Protein AF-A0A8S3XHW2-F1 (afdb_monomer)

Structure (mmCIF, N/CA/C/O backbone):
data_AF-A0A8S3XHW2-F1
#
_entry.id   AF-A0A8S3XHW2-F1
#
loop_
_atom_site.group_PDB
_atom_site.id
_atom_site.type_symbol
_atom_site.label_atom_id
_atom_site.label_alt_id
_atom_site.label_comp_id
_atom_site.label_asym_id
_atom_site.label_entity_id
_atom_site.label_seq_id
_atom_site.pdbx_PDB_ins_code
_atom_site.Cartn_x
_atom_site.Cartn_y
_atom_site.Cartn_z
_atom_site.occupancy
_atom_site.B_iso_or_equiv
_atom_site.auth_seq_id
_atom_site.auth_comp_id
_atom_site.auth_asym_id
_atom_site.auth_atom_id
_atom_site.pdbx_PDB_model_num
ATOM 1 N N . MET A 1 1 ? -16.461 15.993 -61.365 1.00 61.84 1 MET A N 1
ATOM 2 C CA . MET A 1 1 ? -16.588 16.911 -60.213 1.00 61.84 1 MET A CA 1
ATOM 3 C C . MET A 1 1 ? -15.233 17.225 -59.594 1.00 61.84 1 MET A C 1
ATOM 5 O O . MET A 1 1 ? -14.881 18.383 -59.602 1.00 61.84 1 MET A O 1
ATOM 9 N N . LEU A 1 2 ? -14.421 16.268 -59.124 1.00 71.69 2 LEU A N 1
ATOM 10 C CA . LEU A 1 2 ? -13.113 16.614 -58.525 1.00 71.69 2 LEU A CA 1
ATOM 11 C C . LEU A 1 2 ? -12.144 17.315 -59.503 1.00 71.69 2 LEU A C 1
ATOM 13 O O . LEU A 1 2 ? -11.525 18.310 -59.152 1.00 71.69 2 LEU A O 1
ATOM 17 N N . VAL A 1 3 ? -12.059 16.814 -60.738 1.00 78.12 3 VAL A N 1
ATOM 18 C CA . VAL A 1 3 ? -11.146 17.329 -61.776 1.00 78.12 3 VAL A CA 1
ATOM 19 C C . VAL A 1 3 ? -11.424 18.803 -62.098 1.00 78.12 3 VAL A C 1
ATOM 21 O O . VAL A 1 3 ? -10.496 19.595 -62.167 1.00 78.12 3 VAL A O 1
ATOM 24 N N . THR A 1 4 ? -12.699 19.202 -62.151 1.00 82.00 4 THR A N 1
ATOM 25 C CA . THR A 1 4 ? -13.098 20.596 -62.409 1.00 82.00 4 THR A CA 1
ATOM 26 C C . THR A 1 4 ? -12.744 21.545 -61.260 1.00 82.00 4 THR A C 1
ATOM 28 O O . THR A 1 4 ? -12.544 22.729 -61.496 1.00 82.00 4 THR A O 1
ATOM 31 N N . TYR A 1 5 ? -12.657 21.050 -60.018 1.00 79.31 5 TYR A N 1
ATOM 32 C CA . TYR A 1 5 ? -12.210 21.854 -58.872 1.00 79.31 5 TYR A CA 1
ATOM 33 C C . TYR A 1 5 ? -10.681 21.964 -58.792 1.00 79.31 5 TYR A C 1
ATOM 35 O O . TYR A 1 5 ? -10.179 22.973 -58.313 1.00 79.31 5 TYR A O 1
ATOM 43 N N . LEU A 1 6 ? -9.943 20.961 -59.279 1.00 81.12 6 LEU A N 1
ATOM 44 C CA . LEU A 1 6 ? -8.478 21.005 -59.357 1.00 81.12 6 LEU A CA 1
ATOM 45 C C . LEU A 1 6 ? -7.990 21.966 -60.446 1.00 81.12 6 LEU A C 1
ATOM 47 O O . LEU A 1 6 ? -7.043 22.706 -60.216 1.00 81.12 6 LEU A O 1
ATOM 51 N N . GLU A 1 7 ? -8.662 21.997 -61.599 1.00 82.31 7 GLU A N 1
ATOM 52 C CA . GLU A 1 7 ? -8.342 22.915 -62.705 1.00 82.31 7 GLU A CA 1
ATOM 53 C C . GLU A 1 7 ? -8.626 24.389 -62.369 1.00 82.31 7 GLU A C 1
ATOM 55 O O . GLU A 1 7 ? -8.015 25.282 -62.949 1.00 82.31 7 GLU A O 1
ATOM 60 N N . ALA A 1 8 ? -9.531 24.648 -61.420 1.00 83.62 8 ALA A N 1
ATOM 61 C CA . ALA A 1 8 ? -9.875 25.991 -60.953 1.00 83.62 8 ALA A CA 1
ATOM 62 C C . ALA A 1 8 ? -9.008 26.484 -59.775 1.00 83.62 8 ALA A C 1
ATOM 64 O O . ALA A 1 8 ? -9.151 27.636 -59.364 1.00 83.62 8 ALA A O 1
ATOM 65 N N . SER A 1 9 ? -8.144 25.629 -59.218 1.00 83.62 9 SER A N 1
ATOM 66 C CA . SER A 1 9 ? -7.308 25.954 -58.057 1.00 83.62 9 SER A CA 1
ATOM 67 C C . SER A 1 9 ? -6.170 26.893 -58.448 1.00 83.62 9 SER A C 1
ATOM 69 O O . SER A 1 9 ? -5.457 26.626 -59.414 1.00 83.62 9 SER A O 1
ATOM 71 N N . GLN A 1 10 ? -5.965 27.969 -57.684 1.00 83.62 10 GLN A N 1
ATOM 72 C CA . GLN A 1 10 ? -4.944 28.980 -58.003 1.00 83.62 10 GLN A CA 1
ATOM 73 C C . GLN A 1 10 ? -3.692 28.871 -57.126 1.00 83.62 10 GLN A C 1
ATOM 75 O O . GLN A 1 10 ? -2.614 29.271 -57.562 1.00 83.62 10 GLN A O 1
ATOM 80 N N . ASP A 1 11 ? -3.817 28.304 -55.921 1.00 87.00 11 ASP A N 1
ATOM 81 C CA . ASP A 1 11 ? -2.713 28.164 -54.966 1.00 87.00 11 ASP A CA 1
ATOM 82 C C . ASP A 1 11 ? -2.478 26.708 -54.528 1.00 87.00 11 ASP A C 1
ATOM 84 O O . ASP A 1 11 ? -3.382 25.866 -54.521 1.00 87.00 11 ASP A O 1
ATOM 88 N N . LEU A 1 12 ? -1.242 26.407 -54.129 1.00 86.75 12 LEU A N 1
ATOM 89 C CA . LEU A 1 12 ? -0.820 25.080 -53.688 1.00 86.75 12 LEU A CA 1
ATOM 90 C C . LEU A 1 12 ? -1.584 24.638 -52.430 1.00 86.75 12 LEU A C 1
ATOM 92 O O . LEU A 1 12 ? -1.996 23.483 -52.333 1.00 86.75 12 LEU A O 1
ATOM 96 N N . CYS A 1 13 ? -1.842 25.556 -51.498 1.00 83.12 13 CYS A N 1
ATOM 97 C CA . CYS A 1 13 ? -2.617 25.268 -50.289 1.00 83.12 13 CYS A CA 1
ATOM 98 C C . CYS A 1 13 ? -4.066 24.852 -50.602 1.00 83.12 13 CYS A C 1
ATOM 100 O O . CYS A 1 13 ? -4.631 23.989 -49.921 1.00 83.12 13 CYS A O 1
ATOM 102 N N . GLU A 1 14 ? -4.666 25.435 -51.643 1.00 81.75 14 GLU A N 1
ATOM 103 C CA . GLU A 1 14 ? -6.007 25.063 -52.102 1.00 81.75 14 GLU A CA 1
ATOM 104 C C . GLU A 1 14 ? -6.000 23.664 -52.717 1.00 81.75 14 GLU A C 1
ATOM 106 O O . GLU A 1 14 ? -6.846 22.840 -52.361 1.00 81.75 14 GLU A O 1
ATOM 111 N N . THR A 1 15 ? -5.000 23.349 -53.551 1.00 88.12 15 THR A N 1
ATOM 112 C CA . THR A 1 15 ? -4.860 21.998 -54.118 1.00 88.12 15 THR A CA 1
ATOM 113 C C . THR A 1 15 ? -4.693 20.934 -53.034 1.00 88.12 15 THR A C 1
ATOM 115 O O . THR A 1 15 ? -5.349 19.892 -53.098 1.00 88.12 15 THR A O 1
ATOM 118 N N . ASP A 1 16 ? -3.885 21.208 -52.004 1.00 86.62 16 ASP A N 1
ATOM 119 C CA . ASP A 1 16 ? -3.660 20.296 -50.880 1.00 86.62 16 ASP A CA 1
ATOM 120 C C . ASP A 1 16 ? -4.949 20.071 -50.080 1.00 86.62 16 ASP A C 1
ATOM 122 O O . ASP A 1 16 ? -5.339 18.934 -49.810 1.00 86.62 16 ASP A O 1
ATOM 126 N N . SER A 1 17 ? -5.695 21.143 -49.804 1.00 87.19 17 SER A N 1
ATOM 127 C CA . SER A 1 17 ? -6.981 21.072 -49.102 1.00 87.19 17 SER A CA 1
ATOM 128 C C . SER A 1 17 ? -8.033 20.274 -49.884 1.00 87.19 17 SER A C 1
ATOM 130 O O . SER A 1 17 ? -8.760 19.464 -49.300 1.00 87.19 17 SER A O 1
ATOM 132 N N . ILE A 1 18 ? -8.102 20.461 -51.209 1.00 89.38 18 ILE A N 1
ATOM 133 C CA . ILE A 1 18 ? -9.020 19.729 -52.095 1.00 89.38 18 ILE A CA 1
ATOM 134 C C . ILE A 1 18 ? -8.651 18.241 -52.138 1.00 89.38 18 ILE A C 1
ATOM 136 O O . ILE A 1 18 ? -9.526 17.384 -51.976 1.00 89.38 18 ILE A O 1
ATOM 140 N N . LEU A 1 19 ? -7.366 17.915 -52.313 1.00 89.94 19 LEU A N 1
ATOM 141 C CA . LEU A 1 19 ? -6.873 16.535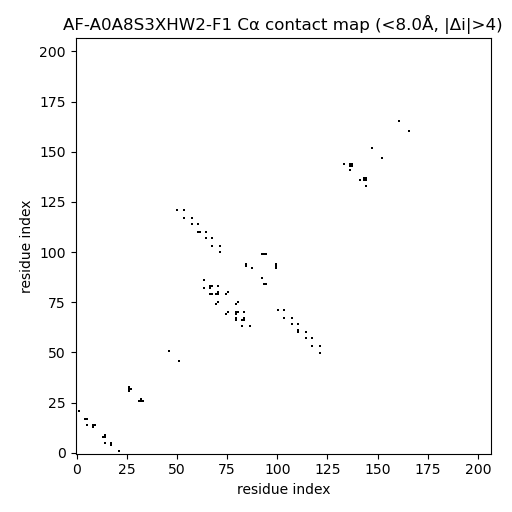 -52.336 1.00 89.94 19 LEU A CA 1
ATOM 142 C C . LEU A 1 19 ? -7.093 15.834 -50.993 1.00 89.94 19 LEU A C 1
ATOM 144 O O . LEU A 1 19 ? -7.588 14.704 -50.955 1.00 89.94 19 LEU A O 1
ATOM 148 N N . PHE A 1 20 ? -6.796 16.515 -49.888 1.00 86.38 20 PHE A N 1
ATOM 149 C CA . PHE A 1 20 ? -7.010 15.997 -48.543 1.00 86.38 20 PHE A CA 1
ATOM 150 C C . PHE A 1 20 ? -8.499 15.759 -48.256 1.00 86.38 20 PHE A C 1
ATOM 152 O O . PHE A 1 20 ? -8.876 14.692 -47.764 1.00 86.38 20 PHE A O 1
ATOM 159 N N . GLY A 1 21 ? -9.374 16.700 -48.626 1.00 85.81 21 GLY A N 1
ATOM 160 C CA . GLY A 1 21 ? -10.826 16.551 -48.502 1.00 85.81 21 GLY A CA 1
ATOM 161 C C . GLY A 1 21 ? -11.381 15.383 -49.325 1.00 85.81 21 GLY A C 1
ATOM 162 O O . GLY A 1 21 ? -12.204 14.607 -48.831 1.00 85.81 21 GLY A O 1
ATOM 163 N N . ALA A 1 22 ? -10.885 15.200 -50.551 1.00 89.12 22 ALA A N 1
ATOM 164 C CA . ALA A 1 22 ? -11.246 14.071 -51.405 1.00 89.12 22 ALA A CA 1
ATOM 165 C C . ALA A 1 22 ? -10.808 12.732 -50.800 1.00 89.12 22 ALA A C 1
ATOM 167 O O . ALA A 1 22 ? -11.608 11.796 -50.715 1.00 89.12 22 ALA A O 1
ATOM 168 N N . ALA A 1 23 ? -9.566 12.659 -50.316 1.00 86.75 23 ALA A N 1
ATOM 169 C CA . ALA A 1 23 ? -9.032 11.481 -49.644 1.00 86.75 23 ALA A CA 1
ATOM 170 C C . ALA A 1 23 ? -9.846 11.129 -48.387 1.00 86.75 23 ALA A C 1
ATOM 172 O O . ALA A 1 23 ? -10.181 9.963 -48.176 1.00 86.75 23 ALA A O 1
ATOM 173 N N . LEU A 1 24 ? -10.242 12.123 -47.585 1.00 84.81 24 LEU A N 1
ATOM 174 C CA . LEU A 1 24 ? -11.129 11.924 -46.435 1.00 84.81 24 LEU A CA 1
ATOM 175 C C . LEU A 1 24 ? -12.506 11.391 -46.841 1.00 84.81 24 LEU A C 1
ATOM 177 O O . LEU A 1 24 ? -13.021 10.479 -46.191 1.00 84.81 24 LEU A O 1
ATOM 181 N N . GLY A 1 25 ? -13.097 11.935 -47.906 1.00 85.31 25 GLY A N 1
ATOM 182 C CA . GLY A 1 25 ? -14.377 11.473 -48.440 1.00 85.31 25 GLY A CA 1
ATOM 183 C C . GLY A 1 25 ? -14.325 10.006 -48.863 1.00 85.31 25 GLY A C 1
ATOM 184 O O . GLY A 1 25 ? -15.164 9.211 -48.441 1.00 85.31 25 GLY A O 1
ATOM 185 N N . VAL A 1 26 ? -13.290 9.625 -49.615 1.00 87.88 26 VAL A N 1
ATOM 186 C CA . VAL A 1 26 ? -13.061 8.239 -50.051 1.00 87.88 26 VAL A CA 1
ATOM 187 C C . VAL A 1 26 ? -12.845 7.313 -48.856 1.00 87.88 26 VAL A C 1
ATOM 189 O O . VAL A 1 26 ? -13.513 6.286 -48.748 1.00 87.88 26 VAL A O 1
ATOM 192 N N . CYS A 1 27 ? -11.987 7.693 -47.907 1.00 84.25 27 CYS A N 1
ATOM 193 C CA . CYS A 1 27 ? -11.775 6.922 -46.683 1.00 84.25 27 CYS A CA 1
ATOM 194 C C . CYS A 1 27 ? -13.073 6.729 -45.887 1.00 84.25 27 CYS A C 1
ATOM 196 O O . CYS A 1 27 ? -13.311 5.648 -45.351 1.00 84.25 27 CYS A O 1
ATOM 198 N N . ARG A 1 28 ? -13.947 7.742 -45.846 1.00 81.25 28 ARG A N 1
ATOM 199 C CA . ARG A 1 28 ? -15.247 7.664 -45.169 1.00 81.25 28 ARG A CA 1
ATOM 200 C C . ARG A 1 28 ? -16.228 6.737 -45.891 1.00 81.25 28 ARG A C 1
ATOM 202 O O . ARG A 1 28 ? -16.923 5.985 -45.216 1.00 81.25 28 ARG A O 1
ATOM 209 N N . ILE A 1 29 ? -16.255 6.754 -47.225 1.00 85.62 29 ILE A N 1
ATOM 210 C CA . ILE A 1 29 ? -17.093 5.863 -48.052 1.00 85.62 29 ILE A CA 1
ATOM 211 C C . ILE A 1 29 ? -16.635 4.404 -47.927 1.00 85.62 29 ILE A C 1
ATOM 213 O O . ILE A 1 29 ? -17.461 3.505 -47.811 1.00 85.62 29 ILE A O 1
ATOM 217 N N . ILE A 1 30 ? -15.321 4.171 -47.893 1.00 86.38 30 ILE A N 1
ATOM 218 C CA . ILE A 1 30 ? -14.722 2.836 -47.735 1.00 86.38 30 ILE A CA 1
ATOM 219 C C . ILE A 1 30 ? -14.809 2.344 -46.273 1.00 86.38 30 ILE A C 1
ATOM 221 O O . ILE A 1 30 ? -14.575 1.172 -45.986 1.00 86.38 30 ILE A O 1
ATOM 225 N N . GLY A 1 31 ? -15.163 3.219 -45.325 1.00 77.44 31 GLY A N 1
ATOM 226 C CA . GLY A 1 31 ? -15.205 2.891 -43.898 1.00 77.44 31 GLY A CA 1
ATOM 227 C C . GLY A 1 31 ? -13.815 2.735 -43.268 1.00 77.44 31 GLY A C 1
ATOM 228 O O . GLY A 1 31 ? -13.677 2.146 -42.192 1.00 77.44 31 GLY A O 1
ATOM 229 N N . ALA A 1 32 ? -12.773 3.264 -43.913 1.00 77.62 32 ALA A N 1
ATOM 230 C CA . ALA A 1 32 ? -11.415 3.255 -43.397 1.00 77.62 32 ALA A CA 1
ATOM 231 C C . ALA A 1 32 ? -11.303 4.206 -42.195 1.00 77.62 32 ALA A C 1
ATOM 233 O O . ALA A 1 32 ? -11.559 5.409 -42.285 1.00 77.62 32 ALA A O 1
ATOM 234 N N . LYS A 1 33 ? -10.899 3.668 -41.040 1.00 74.50 33 LYS A N 1
ATOM 235 C CA . LYS A 1 33 ? -10.635 4.471 -39.842 1.00 74.50 33 LYS A CA 1
ATOM 236 C C . LYS A 1 33 ? -9.337 5.249 -40.054 1.00 74.50 33 LYS A C 1
ATOM 238 O O . LYS A 1 33 ? -8.261 4.661 -39.970 1.00 74.50 33 LYS A O 1
ATOM 243 N N . LEU A 1 34 ? -9.423 6.562 -40.279 1.00 64.44 34 LEU A N 1
ATOM 244 C CA . LEU A 1 34 ? -8.253 7.430 -40.161 1.00 64.44 34 LEU A CA 1
ATOM 245 C C . LEU A 1 34 ? -7.811 7.432 -38.700 1.00 64.44 34 LEU A C 1
ATOM 247 O O . LEU A 1 34 ? -8.425 8.065 -37.841 1.00 64.44 34 LEU A O 1
ATOM 251 N N . SER A 1 35 ? -6.758 6.675 -38.408 1.00 60.69 35 SER A N 1
ATOM 252 C CA . SER A 1 35 ? -6.092 6.767 -37.120 1.00 60.69 35 SER A CA 1
ATOM 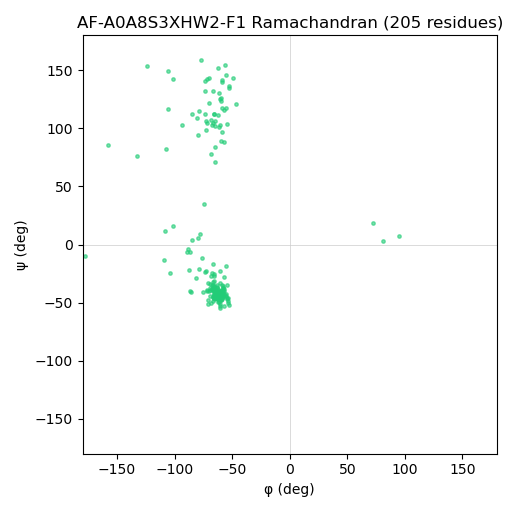253 C C . SER A 1 35 ? -5.469 8.153 -37.039 1.00 60.69 35 SER A C 1
ATOM 255 O O . SER A 1 35 ? -4.532 8.456 -37.773 1.00 60.69 35 SER A O 1
ATOM 257 N N . THR A 1 36 ? -5.982 9.005 -36.154 1.00 59.47 36 THR A N 1
ATOM 258 C CA . THR A 1 36 ? -5.288 10.233 -35.778 1.00 59.47 36 THR A CA 1
ATOM 259 C C . THR A 1 36 ? -3.954 9.819 -35.164 1.00 59.47 36 THR A C 1
ATOM 261 O O . THR A 1 36 ? -3.882 9.308 -34.042 1.00 59.47 36 THR A O 1
ATOM 264 N N . ALA A 1 37 ? -2.881 9.953 -35.941 1.00 55.09 37 ALA A N 1
ATOM 265 C CA . ALA A 1 37 ? -1.517 9.760 -35.477 1.00 55.09 37 ALA A CA 1
ATOM 266 C C . ALA A 1 37 ? -1.216 10.853 -34.438 1.00 55.09 37 ALA A C 1
ATOM 268 O O . ALA A 1 37 ? -0.741 11.933 -34.757 1.00 55.09 37 ALA A O 1
ATOM 269 N N . GLY A 1 38 ? -1.616 10.605 -33.193 1.00 50.16 38 GLY A N 1
ATOM 270 C CA . GLY A 1 38 ? -1.550 11.593 -32.115 1.00 50.16 38 GLY A CA 1
ATOM 271 C C . GLY A 1 38 ? -2.017 11.098 -30.749 1.00 50.16 38 GLY A C 1
ATOM 272 O O . GLY A 1 38 ? -1.785 11.763 -29.746 1.00 50.16 38 GLY A O 1
ATOM 273 N N . ARG A 1 39 ? -2.626 9.912 -30.652 1.00 46.28 39 ARG A N 1
ATOM 274 C CA . ARG A 1 39 ? -2.831 9.244 -29.360 1.00 46.28 39 ARG A CA 1
ATOM 275 C C . ARG A 1 39 ? -2.414 7.790 -29.463 1.00 46.28 39 ARG A C 1
ATOM 277 O O . ARG A 1 39 ? -3.244 6.887 -29.458 1.00 46.28 39 ARG A O 1
ATOM 284 N N . ALA A 1 40 ? -1.103 7.560 -29.465 1.00 48.06 40 ALA A N 1
ATOM 285 C CA . ALA A 1 40 ? -0.603 6.386 -28.771 1.00 48.06 40 ALA A CA 1
ATOM 286 C C . ALA A 1 40 ? -1.034 6.560 -27.309 1.00 48.06 40 ALA A C 1
ATOM 288 O O . ALA A 1 40 ? -0.352 7.210 -26.521 1.00 48.06 40 ALA A O 1
ATOM 289 N N . THR A 1 41 ? -2.229 6.078 -26.957 1.00 48.88 41 THR A N 1
ATOM 290 C CA . THR A 1 41 ? -2.596 5.876 -25.562 1.00 48.88 41 THR A CA 1
ATOM 291 C C . THR A 1 41 ? -1.548 4.916 -25.038 1.00 48.88 41 THR A C 1
ATOM 293 O O . THR A 1 41 ? -1.621 3.718 -25.322 1.00 48.88 41 THR A O 1
ATOM 296 N N . GLY A 1 42 ? -0.511 5.447 -24.382 1.00 46.97 42 GLY A N 1
ATOM 297 C CA . GLY A 1 42 ? 0.469 4.629 -23.690 1.00 46.97 42 GLY A CA 1
ATOM 298 C C . GLY A 1 42 ? -0.333 3.619 -22.894 1.00 46.97 42 GLY A C 1
ATOM 299 O O . GLY A 1 42 ? -1.243 4.016 -22.164 1.00 46.97 42 GLY A O 1
ATOM 300 N N . GLN A 1 43 ? -0.116 2.332 -23.162 1.00 52.41 43 GLN A N 1
ATOM 301 C CA . GLN A 1 43 ? -0.862 1.271 -22.505 1.00 52.41 43 GLN A CA 1
ATOM 302 C C . GLN A 1 43 ? -0.691 1.498 -21.007 1.00 52.41 43 GLN A C 1
ATOM 304 O O . GLN A 1 43 ? 0.392 1.281 -20.465 1.00 52.41 43 GLN A O 1
ATOM 309 N N . SER A 1 44 ? -1.731 2.029 -20.359 1.00 52.66 44 SER A N 1
ATOM 310 C CA . SER A 1 44 ? -1.744 2.190 -18.914 1.00 52.66 44 SER A CA 1
ATOM 311 C C . SER A 1 44 ? -1.462 0.805 -18.367 1.00 52.66 44 SER A C 1
ATOM 313 O O . SER A 1 44 ? -2.194 -0.136 -18.685 1.00 52.66 44 SER A O 1
ATOM 315 N N . ILE A 1 45 ? -0.346 0.650 -17.653 1.00 66.00 45 ILE A N 1
ATOM 316 C CA . ILE A 1 45 ? 0.033 -0.636 -17.078 1.00 66.00 45 ILE A CA 1
ATOM 317 C C . ILE A 1 45 ? -1.096 -0.998 -16.119 1.00 66.00 45 ILE A C 1
ATOM 319 O O . ILE A 1 45 ? -1.196 -0.443 -15.024 1.00 66.00 45 ILE A O 1
ATOM 323 N N . ALA A 1 46 ? -1.985 -1.882 -16.574 1.00 80.50 46 ALA A N 1
ATOM 324 C CA . ALA A 1 46 ? -3.182 -2.233 -15.841 1.00 80.50 46 ALA A CA 1
ATOM 325 C C . ALA A 1 46 ? -2.754 -2.794 -14.486 1.00 80.50 46 ALA A C 1
ATOM 327 O O . ALA A 1 46 ? -2.038 -3.798 -14.405 1.00 80.50 46 ALA A O 1
ATOM 328 N N . ILE A 1 47 ? -3.153 -2.109 -13.413 1.00 87.00 47 ILE A N 1
ATOM 329 C CA . ILE A 1 47 ? -2.822 -2.526 -12.056 1.00 87.00 47 ILE A CA 1
ATOM 330 C C . ILE A 1 47 ? -3.408 -3.930 -11.860 1.00 87.00 47 ILE A C 1
ATOM 332 O O . ILE A 1 47 ? -4.615 -4.115 -12.035 1.00 87.00 47 ILE A O 1
ATOM 336 N N . PRO A 1 48 ? -2.596 -4.937 -11.490 1.00 91.69 48 PRO A N 1
ATOM 337 C CA . PRO A 1 48 ? -3.104 -6.291 -11.347 1.00 91.69 48 PRO A CA 1
ATOM 338 C C . PRO A 1 48 ? -4.232 -6.370 -10.313 1.00 91.69 48 PRO A C 1
ATOM 340 O O . PRO A 1 48 ? -4.124 -5.814 -9.218 1.00 91.69 48 PRO A O 1
ATOM 343 N N . ALA A 1 49 ? -5.273 -7.156 -10.597 1.00 93.94 49 ALA A N 1
ATOM 344 C CA . ALA A 1 49 ? -6.438 -7.298 -9.717 1.00 93.94 49 ALA A CA 1
ATOM 345 C C . ALA A 1 49 ? -6.088 -7.767 -8.290 1.00 93.94 49 ALA A C 1
ATOM 347 O O . ALA A 1 49 ? -6.804 -7.484 -7.330 1.00 93.94 49 ALA A O 1
ATOM 348 N N . TRP A 1 50 ? -4.990 -8.512 -8.106 1.00 94.69 50 TRP A N 1
ATOM 349 C CA . TRP A 1 50 ? -4.524 -8.889 -6.767 1.00 94.69 50 TRP A CA 1
ATOM 350 C C . TRP A 1 50 ? -4.050 -7.677 -5.953 1.00 94.69 50 TRP A C 1
ATOM 352 O O . TRP A 1 50 ? -4.255 -7.657 -4.741 1.00 94.69 50 TRP A O 1
ATOM 362 N N . ARG A 1 51 ? -3.440 -6.673 -6.597 1.00 95.69 51 ARG A N 1
ATOM 363 C CA . ARG A 1 51 ? -2.910 -5.479 -5.931 1.00 95.69 51 ARG A CA 1
ATOM 364 C C . ARG A 1 51 ? -4.055 -4.604 -5.446 1.00 95.69 51 ARG A C 1
ATOM 366 O O . ARG A 1 51 ? -4.090 -4.295 -4.258 1.00 95.69 51 ARG A O 1
ATOM 373 N N . ILE A 1 52 ? -5.035 -4.360 -6.317 1.00 95.56 52 ILE A N 1
ATOM 374 C CA . ILE A 1 52 ? -6.270 -3.629 -5.994 1.00 95.56 52 ILE A CA 1
ATOM 375 C C . ILE A 1 52 ? -6.954 -4.257 -4.774 1.00 95.56 52 ILE A C 1
ATOM 377 O O . ILE A 1 52 ? -7.198 -3.586 -3.776 1.00 95.56 52 ILE A O 1
ATOM 381 N N . ARG A 1 53 ? -7.156 -5.582 -4.782 1.00 97.31 53 ARG A N 1
ATOM 382 C CA . ARG A 1 53 ? -7.784 -6.297 -3.658 1.00 97.31 53 ARG A CA 1
ATOM 383 C C . ARG A 1 53 ? -7.042 -6.120 -2.331 1.00 97.31 53 ARG A C 1
ATOM 385 O O . ARG A 1 53 ? -7.673 -6.066 -1.276 1.00 97.31 53 ARG A O 1
ATOM 392 N N . ILE A 1 54 ? -5.709 -6.078 -2.339 1.00 97.38 54 ILE A N 1
ATOM 393 C CA . ILE A 1 54 ? -4.933 -5.872 -1.108 1.00 97.38 54 ILE A CA 1
ATOM 394 C C . ILE A 1 54 ? -5.001 -4.404 -0.665 1.00 97.38 54 ILE A C 1
ATOM 396 O O . ILE A 1 54 ? -5.176 -4.145 0.526 1.00 97.38 54 ILE A O 1
ATOM 400 N N . GLU A 1 55 ? -4.915 -3.456 -1.596 1.00 97.50 55 GLU A N 1
ATOM 401 C CA . GLU A 1 55 ? -5.049 -2.021 -1.319 1.00 97.50 55 GLU A CA 1
ATOM 402 C C . GLU A 1 55 ? -6.428 -1.687 -0.731 1.00 97.50 55 GLU A C 1
ATOM 404 O O . GLU A 1 55 ? -6.509 -0.996 0.284 1.00 97.50 55 GLU A O 1
ATOM 409 N N . GLU A 1 56 ? -7.505 -2.275 -1.255 1.00 97.81 56 GLU A N 1
ATOM 410 C CA . GLU A 1 56 ? -8.850 -2.151 -0.685 1.00 97.81 56 GLU A CA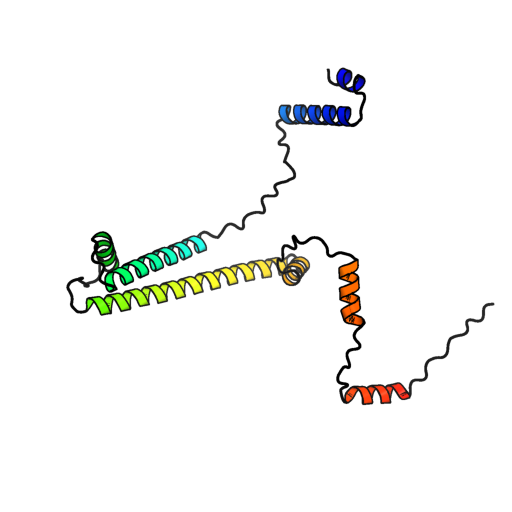 1
ATOM 411 C C . GLU A 1 56 ? -8.939 -2.695 0.745 1.00 97.81 56 GLU A C 1
ATOM 413 O O . GLU A 1 56 ? -9.579 -2.091 1.609 1.00 97.81 56 GLU A O 1
ATOM 418 N N . ARG A 1 57 ? -8.290 -3.833 1.034 1.00 98.06 57 ARG A N 1
ATOM 419 C CA . ARG A 1 57 ? -8.232 -4.383 2.400 1.00 98.06 57 ARG A CA 1
ATOM 420 C C . ARG A 1 57 ? -7.501 -3.436 3.346 1.00 98.06 57 ARG A C 1
ATOM 422 O O . ARG A 1 57 ? -7.970 -3.225 4.464 1.00 98.06 57 ARG A O 1
ATOM 429 N N . ILE A 1 58 ? -6.392 -2.847 2.895 1.00 98.00 58 ILE A N 1
ATOM 430 C CA . ILE A 1 58 ? -5.650 -1.829 3.647 1.00 98.00 58 ILE A CA 1
ATOM 431 C C . ILE A 1 58 ? -6.541 -0.605 3.897 1.00 98.00 58 ILE A C 1
ATOM 433 O O . ILE A 1 58 ? -6.622 -0.143 5.033 1.00 98.00 58 ILE A O 1
ATOM 437 N N . ALA A 1 59 ? -7.243 -0.107 2.877 1.00 98.12 59 ALA A N 1
ATOM 438 C CA . ALA A 1 59 ? -8.133 1.046 2.994 1.00 98.12 59 ALA A CA 1
ATOM 439 C C . ALA A 1 59 ? -9.273 0.793 3.994 1.00 98.12 59 ALA A C 1
ATOM 441 O O . ALA A 1 59 ? -9.495 1.599 4.899 1.00 98.12 59 ALA A O 1
ATOM 442 N N . LYS A 1 60 ? -9.938 -0.367 3.904 1.00 97.50 60 LYS A N 1
ATOM 443 C CA . LYS A 1 60 ? -10.987 -0.782 4.851 1.00 97.50 60 LYS A CA 1
ATOM 444 C C . LYS A 1 60 ? -10.454 -0.881 6.285 1.00 97.50 60 LYS A C 1
ATOM 446 O O . LYS A 1 60 ? -11.106 -0.398 7.207 1.00 97.50 60 LYS A O 1
ATOM 451 N N . ALA A 1 61 ? -9.264 -1.453 6.481 1.00 97.56 61 ALA A N 1
ATOM 452 C CA . ALA A 1 61 ? -8.641 -1.539 7.802 1.00 97.56 61 ALA A CA 1
ATOM 453 C C . ALA A 1 61 ? -8.267 -0.161 8.366 1.00 97.56 61 ALA A C 1
ATOM 455 O O . ALA A 1 61 ? -8.548 0.102 9.531 1.00 97.56 61 ALA A O 1
ATOM 456 N N . ARG A 1 62 ? -7.713 0.745 7.548 1.00 98.19 62 ARG A N 1
ATOM 457 C CA . ARG A 1 62 ? -7.425 2.135 7.950 1.00 98.19 62 ARG A CA 1
ATOM 458 C C . ARG A 1 62 ? -8.692 2.880 8.364 1.00 98.19 62 ARG A C 1
ATOM 460 O O . ARG A 1 62 ? -8.706 3.523 9.409 1.00 98.19 62 ARG A O 1
ATOM 467 N N . ALA A 1 63 ? -9.768 2.744 7.589 1.00 97.25 63 ALA A N 1
ATOM 468 C CA . ALA A 1 63 ? -11.057 3.344 7.919 1.00 97.25 63 ALA A CA 1
ATOM 469 C C . ALA A 1 63 ? -11.619 2.800 9.243 1.00 97.25 63 ALA A C 1
ATOM 471 O O . ALA A 1 63 ? -12.166 3.562 10.041 1.00 97.25 63 ALA A O 1
ATOM 472 N N . LEU A 1 64 ? -11.469 1.496 9.499 1.00 96.62 64 LEU A N 1
ATOM 473 C CA . LEU A 1 64 ? -11.888 0.891 10.759 1.00 96.62 64 LEU A CA 1
ATOM 474 C C . LEU A 1 64 ? -11.046 1.388 11.941 1.00 96.62 64 LEU A C 1
ATOM 476 O O . LEU A 1 64 ? -11.627 1.777 12.948 1.00 96.62 64 LEU A O 1
ATOM 480 N N . ILE A 1 65 ? -9.715 1.455 11.799 1.00 97.44 65 ILE A N 1
ATOM 481 C CA . ILE A 1 65 ? -8.818 2.043 12.810 1.00 97.44 65 ILE A CA 1
ATOM 482 C C . ILE A 1 65 ? -9.275 3.461 13.164 1.00 97.44 65 ILE A C 1
ATOM 484 O O . ILE A 1 65 ? -9.445 3.758 14.341 1.00 97.44 65 ILE A O 1
ATOM 488 N N . GLY A 1 66 ? -9.543 4.311 12.166 1.00 96.38 66 GLY A N 1
ATOM 489 C CA . GLY A 1 66 ? -10.018 5.677 12.404 1.00 96.38 66 GLY A CA 1
ATOM 490 C C . GLY A 1 66 ? -11.296 5.720 13.247 1.00 96.38 66 GLY A C 1
ATOM 491 O O . GLY A 1 66 ? -11.378 6.472 14.212 1.00 96.38 66 GLY A O 1
ATOM 492 N N . ARG A 1 67 ? -12.270 4.848 12.957 1.00 95.94 67 ARG A N 1
ATOM 493 C CA . ARG A 1 67 ? -13.517 4.761 13.740 1.00 95.94 67 ARG A CA 1
ATOM 494 C C . ARG A 1 67 ? -13.290 4.249 15.165 1.00 95.94 67 ARG A C 1
ATOM 496 O O . ARG A 1 67 ? -13.935 4.753 16.080 1.00 95.94 67 ARG A O 1
ATOM 503 N N . LEU A 1 68 ? -12.394 3.278 15.356 1.00 95.25 68 LEU A N 1
ATOM 504 C CA . LEU A 1 68 ? -12.031 2.767 16.684 1.00 95.25 68 LEU A CA 1
ATOM 505 C C . LEU A 1 68 ? -11.329 3.845 17.520 1.00 95.25 68 LEU A C 1
ATOM 507 O O . LEU A 1 68 ? -11.640 3.995 18.698 1.00 95.25 68 LEU A O 1
ATOM 511 N N . ILE A 1 69 ? -10.448 4.641 16.904 1.00 95.81 69 ILE A N 1
ATOM 512 C CA . ILE A 1 69 ? -9.795 5.787 17.552 1.00 95.81 69 ILE A CA 1
ATOM 513 C C . ILE A 1 69 ? -10.831 6.850 17.939 1.00 95.81 69 ILE A C 1
ATOM 515 O O . ILE A 1 69 ? -10.818 7.303 19.078 1.00 95.81 69 ILE A O 1
ATOM 519 N N . CYS A 1 70 ? -11.768 7.200 17.049 1.00 94.88 70 CYS A N 1
ATOM 520 C CA . CYS A 1 70 ? -12.841 8.146 17.377 1.00 94.88 70 CYS A CA 1
ATOM 521 C C . CYS A 1 70 ? -13.723 7.661 18.537 1.00 94.88 70 CYS A C 1
ATOM 523 O O . CYS A 1 70 ? -14.133 8.457 19.376 1.00 94.88 70 CYS A O 1
ATOM 525 N N . PHE A 1 71 ? -14.041 6.366 18.593 1.00 94.31 71 PHE A N 1
ATOM 526 C CA . PHE A 1 71 ? -14.790 5.814 19.722 1.00 94.31 71 PHE A CA 1
ATOM 527 C C . PHE A 1 71 ? -13.977 5.893 21.021 1.00 94.31 71 PHE A C 1
ATOM 529 O O . PHE A 1 71 ? -14.495 6.337 22.043 1.00 94.31 71 PHE A O 1
ATOM 536 N N . ARG A 1 72 ? -12.685 5.540 20.965 1.00 92.25 72 ARG A N 1
ATOM 537 C CA . ARG A 1 72 ? -11.757 5.640 22.100 1.00 92.25 72 ARG A CA 1
ATOM 538 C C . ARG A 1 72 ? -11.606 7.076 22.611 1.00 92.25 72 ARG A C 1
ATOM 540 O O . ARG A 1 72 ? -11.449 7.268 23.808 1.00 92.25 72 ARG A O 1
ATOM 547 N N . SER A 1 73 ? -11.692 8.077 21.735 1.00 91.62 73 SER A N 1
ATOM 548 C CA . SER A 1 73 ? -11.672 9.494 22.117 1.00 91.62 73 SER A CA 1
ATOM 549 C C . SER A 1 73 ? -13.007 10.006 22.686 1.00 91.62 73 SER A C 1
ATOM 551 O O . SER A 1 73 ? -13.174 11.211 22.827 1.00 91.62 73 SER A O 1
ATOM 553 N N . GLY A 1 74 ? -13.978 9.126 22.964 1.00 89.88 74 GLY A N 1
ATOM 554 C CA . GLY A 1 74 ? -15.257 9.472 23.594 1.00 89.88 74 GLY A CA 1
ATOM 555 C C . GLY A 1 74 ? -16.416 9.741 22.628 1.00 89.88 74 GLY A C 1
ATOM 556 O O . GLY A 1 74 ? -17.488 10.159 23.060 1.00 89.88 74 GLY A O 1
ATOM 557 N N . ASN A 1 75 ? -16.258 9.503 21.320 1.00 91.75 75 ASN A N 1
AT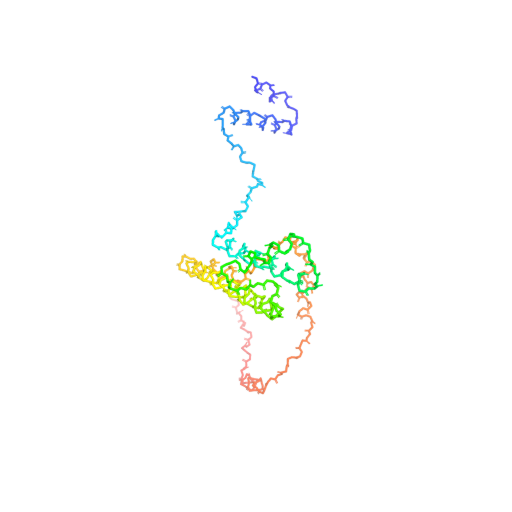OM 558 C CA . ASN A 1 75 ? -17.344 9.733 20.367 1.00 91.75 75 ASN A CA 1
ATOM 559 C C . ASN A 1 75 ? -18.355 8.574 20.359 1.00 91.75 75 ASN A C 1
ATOM 561 O O . ASN A 1 75 ? -18.097 7.497 19.817 1.00 91.75 75 ASN A O 1
ATOM 565 N N . THR A 1 76 ? -19.549 8.830 20.890 1.00 89.62 76 THR A N 1
ATOM 566 C CA . THR A 1 76 ? -20.629 7.843 21.060 1.00 89.62 76 THR A CA 1
ATOM 567 C C . THR A 1 76 ? -21.727 7.929 19.998 1.00 89.62 76 THR A C 1
ATOM 569 O O . THR A 1 76 ? -22.794 7.334 20.157 1.00 89.62 76 THR A O 1
ATOM 572 N N . ARG A 1 77 ? -21.489 8.613 18.868 1.00 93.62 77 ARG A N 1
ATOM 573 C CA . ARG A 1 77 ? -22.476 8.681 17.775 1.00 93.62 77 ARG A CA 1
ATOM 574 C C . ARG A 1 77 ? -22.934 7.271 17.351 1.00 93.62 77 ARG A C 1
ATOM 576 O O . ARG A 1 77 ? -22.079 6.411 17.108 1.00 93.62 77 ARG A O 1
ATOM 583 N N . PRO A 1 78 ? -24.244 7.028 17.131 1.00 93.44 78 PRO A N 1
ATOM 584 C CA . PRO A 1 78 ? -24.778 5.687 16.856 1.00 93.44 78 PRO A CA 1
ATOM 585 C C . PRO A 1 78 ? -24.104 4.956 15.688 1.00 93.44 78 PRO A C 1
ATOM 587 O O . PRO A 1 78 ? -23.895 3.746 15.736 1.00 93.44 78 PRO A O 1
ATOM 590 N N . ARG A 1 79 ? -23.700 5.690 14.641 1.00 93.75 79 ARG A N 1
ATOM 591 C CA . ARG A 1 79 ? -22.969 5.135 13.486 1.00 93.75 79 ARG A CA 1
ATOM 592 C C . ARG A 1 79 ? -21.600 4.557 13.866 1.00 93.75 79 ARG A C 1
ATOM 594 O O . ARG A 1 79 ? -21.206 3.512 13.340 1.00 93.75 79 ARG A O 1
ATOM 601 N N . ILE A 1 80 ? -20.879 5.226 14.765 1.00 93.12 80 ILE A N 1
ATOM 602 C CA . ILE A 1 80 ? -19.568 4.781 15.249 1.00 93.12 80 ILE A CA 1
ATOM 603 C C . ILE A 1 80 ? -19.772 3.563 16.140 1.00 93.12 80 ILE A C 1
ATOM 605 O O . ILE A 1 80 ? -19.212 2.514 15.841 1.00 93.12 80 ILE A O 1
ATOM 609 N N . VAL A 1 81 ? -20.672 3.650 17.125 1.00 92.94 81 VAL A N 1
ATOM 610 C CA . VAL A 1 81 ? -21.016 2.537 18.027 1.00 92.94 81 VAL A CA 1
ATOM 611 C C . VAL A 1 81 ? -21.431 1.288 17.246 1.00 92.94 81 VAL A C 1
ATOM 613 O O . VAL A 1 81 ? -20.917 0.203 17.508 1.00 92.94 81 VAL A O 1
ATOM 616 N N . ARG A 1 82 ? -22.295 1.426 16.228 1.00 93.56 82 ARG A N 1
ATOM 617 C CA . ARG A 1 82 ? -22.683 0.316 15.343 1.00 93.56 82 ARG A CA 1
ATOM 61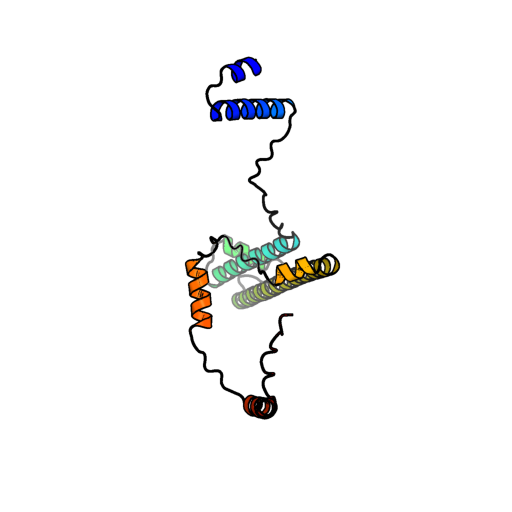8 C C . ARG A 1 82 ? -21.474 -0.290 14.640 1.00 93.56 82 ARG A C 1
ATOM 620 O O . ARG A 1 82 ? -21.370 -1.509 14.572 1.00 93.56 82 ARG A O 1
ATOM 627 N N . THR A 1 83 ? -20.555 0.536 14.139 1.00 93.12 83 THR A N 1
ATOM 628 C CA . THR A 1 83 ? -19.335 0.018 13.509 1.00 93.12 83 THR A CA 1
ATOM 629 C C . THR A 1 83 ? -18.465 -0.735 14.511 1.00 93.12 83 THR A C 1
ATOM 631 O O . THR A 1 83 ? -17.973 -1.808 14.177 1.00 93.12 83 THR A O 1
ATOM 634 N N . VAL A 1 84 ? -18.283 -0.208 15.724 1.00 92.94 84 VAL A N 1
ATOM 635 C CA . VAL A 1 84 ? -17.477 -0.876 16.754 1.00 92.94 84 VAL A CA 1
ATOM 636 C C . VAL A 1 84 ? -18.114 -2.209 17.149 1.00 92.94 84 VAL A C 1
ATOM 638 O O . VAL A 1 84 ? -17.415 -3.216 17.154 1.00 92.94 84 VAL A O 1
ATOM 641 N N . ARG A 1 85 ? -19.440 -2.274 17.351 1.00 92.38 85 ARG A N 1
ATOM 642 C CA . ARG A 1 85 ? -20.141 -3.554 17.583 1.00 92.38 85 ARG A CA 1
ATOM 643 C C . ARG A 1 85 ? -19.883 -4.558 16.465 1.00 92.38 85 ARG A C 1
ATOM 645 O O . ARG A 1 85 ? -19.588 -5.710 16.741 1.00 92.38 85 ARG A O 1
ATOM 652 N N . MET A 1 86 ? -19.947 -4.116 15.209 1.00 92.12 86 MET A N 1
ATOM 653 C CA . MET A 1 86 ? -19.660 -4.978 14.056 1.00 92.12 86 MET A CA 1
ATOM 654 C C . MET A 1 86 ? -18.188 -5.413 14.000 1.00 92.12 86 MET A C 1
ATOM 656 O O . MET A 1 86 ? -17.892 -6.518 13.560 1.00 92.12 86 MET A O 1
ATOM 660 N N . ALA A 1 87 ? -17.255 -4.578 14.464 1.00 90.94 87 ALA A N 1
ATOM 661 C CA . ALA A 1 87 ? -15.826 -4.897 14.501 1.00 90.94 87 ALA A CA 1
ATOM 662 C C . ALA A 1 87 ? -15.481 -6.040 15.473 1.00 90.94 87 ALA A C 1
ATOM 664 O O . ALA A 1 87 ? -14.482 -6.736 15.251 1.00 90.94 87 ALA A O 1
ATOM 665 N N . PHE A 1 88 ? -16.314 -6.201 16.505 1.00 91.75 88 PHE 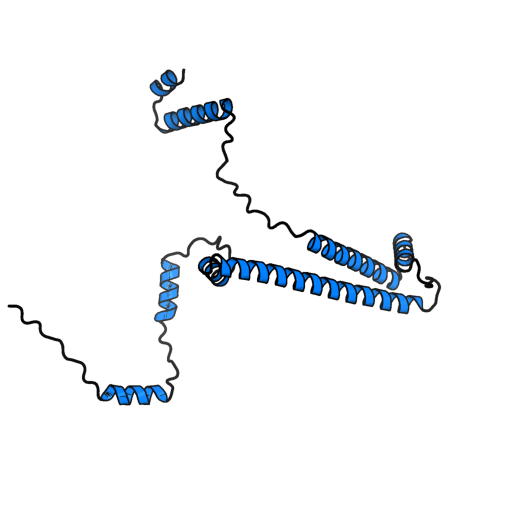A N 1
ATOM 666 C CA . PHE A 1 88 ? -16.275 -7.249 17.527 1.00 91.75 88 PHE A CA 1
ATOM 667 C C . PHE A 1 88 ? -17.418 -8.270 17.374 1.00 91.75 88 PHE A C 1
ATOM 669 O O . PHE A 1 88 ? -17.648 -9.087 18.267 1.00 91.75 88 PHE A O 1
ATOM 676 N N . ALA A 1 89 ? -18.148 -8.263 16.255 1.00 88.81 89 ALA A N 1
ATOM 677 C CA . ALA A 1 89 ? -19.198 -9.248 16.025 1.00 88.81 89 ALA A CA 1
ATOM 678 C C . ALA A 1 89 ? -18.592 -10.660 16.002 1.00 88.81 89 ALA A C 1
ATOM 680 O O . ALA A 1 89 ? -17.591 -10.900 15.327 1.00 88.81 89 ALA A O 1
ATOM 681 N N . GLY A 1 90 ? -19.187 -11.580 16.765 1.00 85.94 90 GLY A N 1
ATOM 682 C CA . GLY A 1 90 ? -18.675 -12.944 16.932 1.00 85.94 90 GLY A CA 1
ATOM 683 C C . GLY A 1 90 ? -17.537 -13.086 17.951 1.00 85.94 90 GLY A C 1
ATOM 684 O O . GLY A 1 90 ? -17.036 -14.188 18.137 1.00 85.94 90 GLY A O 1
ATOM 685 N N . THR A 1 91 ? -17.140 -12.007 18.633 1.00 84.62 91 THR A N 1
ATOM 686 C CA . THR A 1 91 ? -16.283 -12.076 19.829 1.00 84.62 91 THR A CA 1
ATOM 687 C C . THR A 1 91 ? -17.107 -11.812 21.090 1.00 84.62 91 THR A C 1
ATOM 689 O O . THR A 1 91 ? -18.065 -11.045 21.044 1.00 84.62 91 THR A O 1
ATOM 692 N N . ASN A 1 92 ? -16.726 -12.402 22.229 1.00 82.56 92 ASN A N 1
ATOM 693 C CA . ASN A 1 92 ? -17.404 -12.238 23.532 1.00 82.56 92 ASN A CA 1
ATOM 694 C C . ASN A 1 92 ? -17.130 -10.865 24.192 1.00 82.56 92 ASN A C 1
ATOM 696 O O . ASN A 1 92 ? -16.978 -10.755 25.410 1.00 82.56 92 ASN A O 1
ATOM 700 N N . VAL A 1 93 ? -17.012 -9.810 23.383 1.00 87.06 93 VAL A N 1
ATOM 701 C CA . VAL A 1 93 ? -16.663 -8.458 23.822 1.00 87.06 93 VAL A CA 1
ATOM 702 C C . VAL A 1 93 ? -17.908 -7.585 23.788 1.00 87.06 93 VAL A C 1
ATOM 704 O O . VAL A 1 93 ? -18.467 -7.317 22.724 1.00 87.06 93 VAL A O 1
ATOM 707 N N . SER A 1 94 ? -18.321 -7.110 24.961 1.00 85.88 94 SER A N 1
ATOM 708 C CA . SER A 1 94 ? -19.394 -6.124 25.089 1.00 85.88 94 SER A CA 1
ATOM 709 C C . SER A 1 94 ? -18.807 -4.737 25.324 1.00 85.88 94 SER A C 1
ATOM 711 O O . SER A 1 94 ? -17.837 -4.574 26.058 1.00 85.88 94 SER A O 1
ATOM 713 N N . LEU A 1 95 ? -19.427 -3.717 24.729 1.00 84.38 95 LEU A N 1
ATOM 714 C CA . LEU A 1 95 ? -18.993 -2.323 24.871 1.00 84.38 95 LEU A CA 1
ATOM 715 C C . LEU A 1 95 ? -19.170 -1.769 26.289 1.00 84.38 95 LEU A C 1
ATOM 717 O O . LEU A 1 95 ? -18.590 -0.737 26.604 1.00 84.38 95 LEU A O 1
ATOM 721 N N . SER A 1 96 ? -19.972 -2.437 27.117 1.00 84.88 96 SER A N 1
ATOM 722 C CA . SER A 1 96 ? -20.204 -2.070 28.516 1.00 84.88 96 SER A CA 1
ATOM 723 C C . SER A 1 96 ? -19.166 -2.661 29.472 1.00 84.88 96 SER A C 1
ATOM 725 O O . SER A 1 96 ? -19.207 -2.356 30.660 1.00 84.88 96 SER A O 1
ATOM 727 N N . GLN A 1 97 ? -18.267 -3.530 28.993 1.00 88.31 97 GLN A N 1
ATOM 728 C CA . GLN A 1 97 ? -17.221 -4.107 29.837 1.00 88.31 97 GLN A CA 1
ATOM 729 C C . GLN A 1 97 ? -16.185 -3.036 30.221 1.00 88.31 97 GLN A C 1
ATOM 731 O O . GLN A 1 97 ? -15.841 -2.198 29.385 1.00 88.31 97 GLN A O 1
ATOM 736 N N . PRO A 1 98 ? -15.635 -3.075 31.449 1.00 87.50 98 PRO A N 1
ATOM 737 C CA . PRO A 1 98 ? -14.629 -2.106 31.890 1.00 87.50 98 PRO A CA 1
ATOM 738 C C . PRO A 1 98 ? -13.309 -2.222 31.107 1.00 87.50 98 PRO A C 1
ATOM 740 O O . PRO A 1 98 ? -12.590 -1.239 30.953 1.00 87.50 98 PRO A O 1
ATOM 743 N N . ASP A 1 99 ? -13.010 -3.400 30.550 1.00 91.62 99 ASP A N 1
ATOM 744 C CA . ASP A 1 99 ? -11.788 -3.695 29.789 1.00 91.62 99 ASP A CA 1
ATOM 745 C C . ASP A 1 99 ? -11.863 -3.307 28.297 1.00 91.62 99 ASP A C 1
ATOM 747 O O . ASP A 1 99 ? -10.923 -3.535 27.529 1.00 91.62 99 ASP A O 1
ATOM 751 N N . ILE A 1 100 ? -12.961 -2.680 27.862 1.00 91.25 100 ILE A N 1
ATOM 752 C CA . ILE A 1 100 ? -13.200 -2.367 26.449 1.00 91.25 100 ILE A CA 1
ATOM 753 C C . ILE A 1 100 ? -12.094 -1.500 25.832 1.00 91.25 100 ILE A C 1
ATOM 755 O O . ILE A 1 100 ? -11.730 -1.693 24.674 1.00 91.25 100 ILE A O 1
ATOM 759 N N . MET A 1 101 ? -11.514 -0.567 26.593 1.00 91.38 101 MET A N 1
ATOM 760 C CA . MET A 1 101 ? -10.461 0.329 26.097 1.00 91.38 101 MET A CA 1
ATOM 761 C C . MET A 1 101 ? -9.158 -0.410 25.785 1.00 91.38 101 MET A C 1
ATOM 763 O O . MET A 1 101 ? -8.475 -0.084 24.807 1.00 91.38 101 MET A O 1
ATOM 767 N N . GLN A 1 102 ? -8.840 -1.437 26.572 1.00 93.00 102 GLN A N 1
ATOM 768 C CA . GLN A 1 102 ? -7.703 -2.308 26.310 1.00 93.00 102 GLN A CA 1
ATOM 769 C C . GLN A 1 102 ? -7.957 -3.142 25.050 1.00 93.00 102 GLN A C 1
ATOM 771 O O . GLN A 1 102 ? -7.172 -3.075 24.104 1.00 93.00 102 GLN A O 1
ATOM 776 N N . LYS A 1 103 ? -9.115 -3.806 24.969 1.00 93.00 103 LYS A N 1
ATOM 777 C CA . LYS A 1 103 ? -9.518 -4.608 23.800 1.00 93.00 103 LYS A CA 1
ATOM 778 C C . LYS A 1 103 ? -9.571 -3.795 22.503 1.00 93.00 103 LYS A C 1
ATOM 780 O O . LYS A 1 103 ? -9.237 -4.291 21.428 1.00 93.00 103 LYS A O 1
ATOM 785 N N . LEU A 1 104 ? -9.967 -2.523 22.576 1.00 93.94 104 LEU A N 1
ATOM 786 C CA . LEU A 1 104 ? -9.906 -1.595 21.443 1.00 93.94 104 LEU A CA 1
ATOM 787 C C . LEU A 1 104 ? -8.471 -1.345 20.982 1.00 93.94 104 LEU A C 1
ATOM 789 O O . LEU A 1 104 ? -8.224 -1.277 19.779 1.00 93.94 104 LEU A O 1
ATOM 793 N N . THR A 1 105 ? -7.542 -1.198 21.924 1.00 95.06 105 THR A N 1
ATOM 794 C CA . THR A 1 105 ? -6.124 -0.968 21.629 1.00 95.06 105 THR A CA 1
ATOM 795 C C . THR A 1 105 ? -5.511 -2.189 20.956 1.00 95.06 105 THR A C 1
ATOM 797 O O . THR A 1 105 ? -4.960 -2.056 19.865 1.00 95.06 105 THR A O 1
ATOM 800 N N . GLU A 1 106 ? -5.728 -3.376 21.522 1.00 95.38 106 GLU A N 1
ATOM 801 C CA . GLU A 1 106 ? -5.311 -4.655 20.934 1.00 95.38 106 GLU A CA 1
ATOM 802 C C . GLU A 1 106 ? -5.859 -4.804 19.510 1.00 95.38 106 GLU A C 1
ATOM 804 O O . GLU A 1 106 ? -5.118 -5.057 18.560 1.00 95.38 106 GLU A O 1
ATOM 809 N N . ARG A 1 107 ? -7.151 -4.513 19.316 1.00 95.25 107 ARG A N 1
ATOM 810 C CA . ARG A 1 107 ? -7.780 -4.583 17.994 1.00 95.25 107 ARG A CA 1
ATOM 811 C C . ARG A 1 107 ? -7.191 -3.589 16.992 1.00 95.25 107 ARG A C 1
ATOM 813 O O . ARG A 1 107 ? -7.097 -3.899 15.801 1.00 95.25 107 ARG A O 1
ATOM 820 N N . ILE A 1 108 ? -6.835 -2.384 17.433 1.00 96.62 108 ILE A N 1
ATOM 821 C CA . ILE A 1 108 ? -6.163 -1.390 16.588 1.00 96.62 108 ILE A CA 1
ATOM 822 C C . ILE A 1 108 ? -4.777 -1.901 16.185 1.00 96.62 108 ILE A C 1
ATOM 824 O O . ILE A 1 108 ? -4.413 -1.797 15.009 1.00 96.62 108 ILE A O 1
ATOM 828 N N . ASP A 1 109 ? -4.021 -2.467 17.120 1.00 97.94 109 ASP A N 1
ATOM 829 C CA . ASP A 1 109 ? -2.669 -2.955 16.862 1.00 97.94 109 ASP A CA 1
ATOM 830 C C . ASP A 1 109 ? -2.667 -4.188 15.952 1.00 97.94 109 ASP A C 1
ATOM 832 O O . ASP A 1 109 ? -1.906 -4.212 14.982 1.00 97.94 109 ASP A O 1
ATOM 836 N N . ASP A 1 110 ? -3.612 -5.115 16.120 1.00 97.00 110 ASP A N 1
ATOM 837 C CA . ASP A 1 110 ? -3.861 -6.207 15.171 1.00 97.00 110 ASP A CA 1
ATOM 838 C C . ASP A 1 110 ? -4.073 -5.682 13.745 1.00 97.00 110 ASP A C 1
ATOM 840 O O . ASP A 1 110 ? -3.517 -6.193 12.767 1.00 97.00 110 ASP A O 1
ATOM 844 N N . LEU A 1 111 ? -4.897 -4.641 13.588 1.00 97.50 111 LEU A N 1
ATOM 845 C CA . LEU A 1 111 ? -5.161 -4.047 12.279 1.00 97.50 111 LEU A CA 1
ATOM 846 C C . LEU A 1 111 ? -3.905 -3.386 11.699 1.00 97.50 111 LEU A C 1
ATOM 848 O O . LEU A 1 111 ? -3.653 -3.540 10.500 1.00 97.50 111 LEU A O 1
ATOM 852 N N . LYS A 1 112 ? -3.087 -2.710 12.516 1.00 98.19 112 LYS A N 1
ATOM 853 C CA . LYS A 1 112 ? -1.791 -2.158 12.080 1.00 98.19 112 LYS A CA 1
ATOM 854 C C . LYS A 1 112 ? -0.839 -3.265 11.629 1.00 98.19 112 LYS A C 1
ATOM 856 O O . LYS A 1 112 ? -0.250 -3.152 10.552 1.00 98.19 112 LYS A O 1
ATOM 861 N N . GLN A 1 113 ? -0.734 -4.353 12.391 1.00 98.31 113 GLN A N 1
ATOM 862 C CA . GLN A 1 113 ? 0.085 -5.512 12.033 1.00 98.31 113 GLN A CA 1
ATOM 863 C C . GLN A 1 113 ? -0.376 -6.127 10.704 1.00 98.31 113 GLN A C 1
ATOM 865 O O . GLN A 1 113 ? 0.442 -6.395 9.818 1.00 98.31 113 GLN A O 1
ATOM 870 N N . ARG A 1 114 ? -1.692 -6.275 10.499 1.00 98.00 114 ARG A N 1
ATOM 871 C CA . ARG A 1 114 ? -2.264 -6.764 9.231 1.00 98.00 114 ARG A CA 1
ATOM 872 C C . ARG A 1 114 ? -1.969 -5.828 8.062 1.00 98.00 114 ARG A C 1
ATOM 874 O O . ARG A 1 114 ? -1.590 -6.313 6.996 1.00 98.00 114 ARG A O 1
ATOM 881 N N . ILE A 1 115 ? -2.093 -4.511 8.247 1.00 98.38 115 ILE A N 1
ATOM 882 C CA . ILE A 1 115 ? -1.727 -3.514 7.229 1.00 98.38 115 ILE A CA 1
ATOM 883 C C . ILE A 1 115 ? -0.247 -3.649 6.857 1.00 98.38 115 ILE A C 1
ATOM 885 O O . ILE A 1 115 ? 0.073 -3.707 5.669 1.00 98.38 115 ILE A O 1
ATOM 889 N N . ALA A 1 116 ? 0.646 -3.763 7.842 1.00 98.25 116 ALA A N 1
ATOM 890 C CA . ALA A 1 116 ? 2.074 -3.954 7.599 1.00 98.25 116 ALA A CA 1
ATOM 891 C C . ALA A 1 116 ? 2.350 -5.256 6.826 1.00 98.25 116 ALA A C 1
ATOM 893 O O . ALA A 1 116 ? 3.111 -5.258 5.855 1.00 98.25 116 ALA A O 1
ATOM 894 N N . ALA A 1 117 ? 1.690 -6.358 7.192 1.00 98.31 117 ALA A N 1
ATOM 895 C CA . ALA A 1 117 ? 1.803 -7.635 6.489 1.00 98.31 117 ALA A CA 1
ATOM 896 C C . ALA A 1 117 ? 1.303 -7.554 5.034 1.00 98.31 117 ALA A C 1
ATOM 898 O O . ALA A 1 117 ? 1.946 -8.080 4.121 1.00 98.31 117 ALA A O 1
ATOM 899 N N . TRP A 1 118 ? 0.184 -6.871 4.789 1.00 98.31 118 TRP A N 1
ATOM 900 C CA . TRP A 1 118 ? -0.339 -6.633 3.442 1.00 98.31 118 TRP A CA 1
ATOM 901 C C . TRP A 1 118 ? 0.578 -5.734 2.610 1.00 98.31 118 TRP A C 1
ATOM 903 O O . TRP A 1 118 ? 0.829 -6.051 1.448 1.00 98.31 118 TRP A O 1
ATOM 913 N N . GLY A 1 119 ? 1.156 -4.686 3.203 1.00 98.06 119 GLY A N 1
ATOM 914 C CA . GLY A 1 119 ? 2.167 -3.849 2.551 1.00 98.06 119 GLY A CA 1
ATOM 915 C C . GLY A 1 119 ? 3.404 -4.653 2.138 1.00 98.06 119 GLY A C 1
ATOM 916 O O . GLY A 1 119 ? 3.828 -4.596 0.982 1.00 98.06 119 GLY A O 1
ATOM 917 N N . LYS A 1 120 ? 3.922 -5.504 3.036 1.00 97.94 120 LYS A N 1
ATOM 918 C CA . LYS A 1 120 ? 5.014 -6.446 2.724 1.00 97.94 120 LYS A CA 1
ATOM 919 C C . LYS A 1 120 ? 4.639 -7.408 1.592 1.00 97.94 120 LYS A C 1
ATOM 921 O O . LYS A 1 120 ? 5.477 -7.708 0.742 1.00 97.94 120 LYS A O 1
ATOM 926 N N . ARG A 1 121 ? 3.389 -7.885 1.554 1.00 97.56 121 ARG A N 1
ATOM 927 C CA . ARG A 1 121 ? 2.888 -8.758 0.480 1.00 97.56 121 ARG A CA 1
ATOM 928 C C . ARG A 1 121 ? 2.875 -8.045 -0.872 1.00 97.56 121 ARG A C 1
ATOM 930 O O . ARG A 1 121 ? 3.356 -8.633 -1.835 1.00 97.56 121 ARG A O 1
ATOM 937 N N . ILE A 1 122 ? 2.386 -6.801 -0.933 1.00 97.38 122 ILE A N 1
ATOM 938 C CA . ILE A 1 122 ? 2.423 -5.989 -2.160 1.00 97.38 122 ILE A CA 1
ATOM 939 C C . ILE A 1 122 ? 3.862 -5.852 -2.643 1.00 97.38 122 ILE A C 1
ATOM 941 O O . ILE A 1 122 ? 4.150 -6.224 -3.776 1.00 97.38 122 ILE A O 1
ATOM 945 N N . ARG A 1 123 ? 4.776 -5.417 -1.767 1.00 97.19 123 ARG A N 1
ATOM 946 C CA . ARG A 1 123 ? 6.200 -5.274 -2.098 1.00 97.19 123 ARG A CA 1
ATOM 947 C C . ARG A 1 123 ? 6.780 -6.563 -2.682 1.00 97.19 123 ARG A C 1
ATOM 949 O O . ARG A 1 123 ? 7.320 -6.546 -3.782 1.00 97.19 123 ARG A O 1
ATOM 956 N N . ARG A 1 124 ? 6.600 -7.694 -1.992 1.00 97.69 124 ARG A N 1
ATOM 957 C CA . ARG A 1 124 ? 7.113 -9.002 -2.431 1.00 97.69 124 ARG A CA 1
ATOM 958 C C . ARG A 1 124 ? 6.586 -9.401 -3.809 1.00 97.69 124 ARG A C 1
ATOM 960 O O . ARG A 1 124 ? 7.334 -9.935 -4.623 1.00 97.69 124 ARG A O 1
ATOM 967 N N . TYR A 1 125 ? 5.293 -9.209 -4.059 1.00 96.56 125 TYR A N 1
ATOM 968 C CA . TYR A 1 125 ? 4.679 -9.605 -5.326 1.00 96.56 125 TYR A CA 1
ATOM 969 C C . TYR A 1 125 ? 5.101 -8.690 -6.471 1.00 96.56 125 TYR A C 1
ATOM 971 O O . TYR A 1 125 ? 5.396 -9.189 -7.555 1.00 96.56 125 TYR A O 1
ATOM 979 N N . THR A 1 126 ? 5.212 -7.386 -6.217 1.00 94.69 126 THR A N 1
ATOM 980 C CA . THR A 1 126 ? 5.763 -6.432 -7.181 1.00 94.69 126 THR A CA 1
ATOM 981 C C . THR A 1 126 ? 7.202 -6.795 -7.529 1.00 94.69 126 THR A C 1
ATOM 983 O O . THR A 1 126 ? 7.500 -6.994 -8.698 1.00 94.69 126 THR A O 1
ATOM 986 N N . GLU A 1 127 ? 8.073 -6.997 -6.536 1.00 95.81 127 GLU A N 1
ATOM 987 C CA . GLU A 1 127 ? 9.467 -7.394 -6.768 1.00 95.81 127 GLU A CA 1
ATOM 988 C C . GLU A 1 127 ? 9.580 -8.706 -7.546 1.00 95.81 127 GLU A C 1
ATOM 990 O O . GLU A 1 127 ? 10.419 -8.821 -8.436 1.00 95.81 127 GLU A O 1
ATOM 995 N N . ARG A 1 128 ? 8.746 -9.704 -7.224 1.00 95.94 128 ARG A N 1
ATOM 996 C CA . ARG A 1 128 ? 8.708 -10.967 -7.969 1.00 95.94 128 ARG A CA 1
ATOM 997 C C . ARG A 1 128 ? 8.323 -10.735 -9.425 1.00 95.94 128 ARG A C 1
ATOM 999 O O . ARG A 1 128 ? 8.968 -11.292 -10.306 1.00 95.94 128 ARG A O 1
ATOM 1006 N N . SER A 1 129 ? 7.284 -9.940 -9.671 1.00 92.44 129 SER A N 1
ATOM 1007 C CA . SER A 1 129 ? 6.830 -9.633 -11.028 1.00 92.44 129 SER A CA 1
ATOM 1008 C C . SER A 1 129 ? 7.896 -8.872 -11.811 1.00 92.44 129 SER A C 1
ATOM 1010 O O . SER A 1 129 ? 8.142 -9.196 -12.968 1.00 92.44 129 SER A O 1
ATOM 1012 N N . THR A 1 130 ? 8.553 -7.896 -11.183 1.00 91.88 130 THR A N 1
ATOM 1013 C CA . THR A 1 130 ? 9.647 -7.135 -11.792 1.00 91.88 130 THR A CA 1
ATOM 1014 C C . THR A 1 130 ? 10.813 -8.050 -12.142 1.00 91.88 130 THR A C 1
ATOM 1016 O O . THR A 1 130 ? 11.237 -8.056 -13.292 1.00 91.88 130 THR A O 1
ATOM 1019 N N . ARG A 1 131 ? 11.268 -8.887 -11.199 1.00 94.94 131 ARG A N 1
ATOM 1020 C CA . ARG A 1 131 ? 12.343 -9.864 -11.431 1.00 94.94 131 ARG A CA 1
ATOM 1021 C C . ARG A 1 131 ? 12.002 -10.834 -12.556 1.00 94.94 131 ARG A C 1
ATOM 1023 O O . ARG A 1 131 ? 12.825 -11.067 -13.429 1.00 94.94 131 ARG A O 1
ATOM 1030 N N . PHE A 1 132 ? 10.782 -11.366 -12.572 1.00 94.69 132 PHE A N 1
ATOM 1031 C CA . PHE A 1 132 ? 10.324 -12.246 -13.647 1.00 94.69 132 PHE A CA 1
ATOM 1032 C C . PHE A 1 132 ? 10.374 -11.549 -15.013 1.00 94.69 132 PHE A C 1
ATOM 1034 O O . PHE A 1 132 ? 10.920 -12.100 -15.966 1.00 94.69 132 PHE A O 1
ATOM 1041 N N . ASN A 1 133 ? 9.859 -10.319 -15.100 1.00 91.31 133 ASN A N 1
ATOM 1042 C CA . ASN A 1 133 ? 9.860 -9.546 -16.340 1.00 91.31 133 ASN A CA 1
ATOM 1043 C C . ASN A 1 133 ? 11.281 -9.197 -16.803 1.00 91.31 133 ASN A C 1
ATOM 1045 O O . ASN A 1 133 ? 11.574 -9.328 -17.987 1.00 91.31 133 ASN A O 1
ATOM 1049 N N . GLN A 1 134 ? 12.159 -8.796 -15.880 1.00 93.12 134 GLN A N 1
ATOM 1050 C CA . GLN A 1 134 ? 13.565 -8.505 -16.164 1.00 93.12 134 GLN A CA 1
ATOM 1051 C C . GLN A 1 134 ? 14.314 -9.752 -16.633 1.00 93.12 134 GLN A C 1
ATOM 1053 O O . GLN A 1 134 ? 14.999 -9.686 -17.644 1.00 93.12 134 GLN A O 1
ATOM 1058 N N . ASN A 1 135 ? 14.134 -10.896 -15.969 1.00 95.94 135 ASN A N 1
ATOM 1059 C CA . ASN A 1 135 ? 14.765 -12.156 -16.366 1.00 95.94 135 ASN A CA 1
ATOM 1060 C C . ASN A 1 135 ? 14.281 -12.621 -17.742 1.00 95.94 135 ASN A C 1
ATOM 1062 O O . ASN A 1 135 ? 15.081 -13.051 -18.567 1.00 95.94 135 ASN A O 1
ATOM 1066 N N . ARG A 1 136 ? 12.977 -12.498 -18.016 1.00 94.94 136 ARG A N 1
ATOM 1067 C CA . ARG A 1 136 ? 12.424 -12.812 -19.337 1.00 94.94 136 ARG A CA 1
ATOM 1068 C C . ARG A 1 136 ? 13.006 -11.892 -20.409 1.00 94.94 136 ARG A C 1
ATOM 1070 O O . ARG A 1 136 ? 13.393 -12.373 -21.466 1.00 94.94 136 ARG A O 1
ATOM 1077 N N . LEU A 1 137 ? 13.101 -10.591 -20.120 1.00 93.75 137 LEU A N 1
ATOM 1078 C CA . LEU A 1 137 ? 13.704 -9.618 -21.028 1.00 93.75 137 LEU A CA 1
ATOM 1079 C C . LEU A 1 137 ? 15.197 -9.890 -21.235 1.00 93.75 137 LEU A C 1
ATOM 1081 O O . LEU A 1 137 ? 15.660 -9.790 -22.360 1.00 93.75 137 LEU A O 1
ATOM 1085 N N . PHE A 1 138 ? 15.928 -10.294 -20.195 1.00 94.94 138 PHE A N 1
ATOM 1086 C CA . PHE A 1 138 ? 17.329 -10.699 -20.297 1.00 94.94 138 PHE A CA 1
ATOM 1087 C C . PHE A 1 138 ? 17.506 -11.878 -21.256 1.00 94.94 138 PHE A C 1
ATOM 1089 O O . PHE A 1 138 ? 18.380 -11.851 -22.112 1.00 94.94 138 PHE A O 1
ATOM 1096 N N . GLN A 1 139 ? 16.659 -12.903 -21.139 1.00 95.50 139 GLN A N 1
ATOM 1097 C CA . GLN A 1 139 ? 16.731 -14.082 -22.002 1.00 95.50 139 GLN A CA 1
ATOM 1098 C C . GLN A 1 139 ? 16.393 -13.759 -23.463 1.00 95.50 139 GLN A C 1
ATOM 1100 O O . GLN A 1 139 ? 17.016 -14.317 -24.359 1.00 95.50 139 GLN A O 1
ATOM 1105 N N . SER A 1 140 ? 15.429 -12.864 -23.713 1.00 94.75 140 SER A N 1
ATOM 1106 C CA . SER A 1 140 ? 15.001 -12.526 -25.077 1.00 94.75 140 SER A CA 1
ATOM 1107 C C . SER A 1 140 ? 15.820 -11.413 -25.744 1.00 94.75 140 SER A C 1
ATOM 1109 O O . SER A 1 140 ? 16.053 -11.466 -26.945 1.00 94.75 140 SER A O 1
ATOM 1111 N N . ASP A 1 141 ? 16.195 -10.367 -24.997 1.00 92.50 141 ASP A N 1
ATOM 1112 C CA . ASP A 1 141 ? 16.860 -9.158 -25.503 1.00 92.50 141 ASP A CA 1
ATOM 1113 C C . ASP A 1 141 ? 17.634 -8.435 -24.379 1.00 92.50 141 ASP A C 1
ATOM 1115 O O . ASP A 1 141 ? 17.158 -7.489 -23.736 1.00 92.50 141 ASP A O 1
ATOM 1119 N N . GLN A 1 142 ? 18.872 -8.881 -24.158 1.00 93.94 142 GLN A N 1
ATOM 1120 C CA . GLN A 1 142 ? 19.773 -8.318 -23.147 1.00 93.94 142 GLN A CA 1
ATOM 1121 C C . GLN A 1 142 ? 20.030 -6.823 -23.366 1.00 93.94 142 GLN A C 1
ATOM 1123 O O . GLN A 1 142 ? 20.041 -6.051 -22.407 1.00 93.94 142 GLN A O 1
ATOM 1128 N N . LYS A 1 143 ? 20.187 -6.388 -24.627 1.00 91.88 143 LYS A N 1
ATOM 1129 C 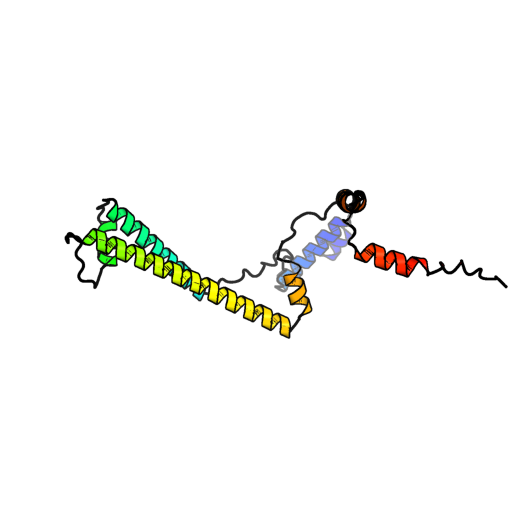CA . LYS A 1 143 ? 20.463 -4.983 -24.965 1.00 91.88 143 LYS A CA 1
ATOM 1130 C C . LYS A 1 143 ? 19.326 -4.080 -24.498 1.00 91.88 143 LYS A C 1
ATOM 1132 O O . LYS A 1 143 ? 19.585 -2.999 -23.973 1.00 91.88 143 LYS A O 1
ATOM 1137 N N . ARG A 1 144 ? 18.069 -4.508 -24.662 1.00 88.12 144 ARG A N 1
ATOM 1138 C CA . ARG A 1 144 ? 16.907 -3.768 -24.143 1.00 88.12 144 ARG A CA 1
ATOM 1139 C C . ARG A 1 144 ? 16.885 -3.706 -22.624 1.00 88.12 144 ARG A C 1
ATOM 1141 O O . ARG A 1 144 ? 16.563 -2.645 -22.093 1.00 88.12 144 ARG A O 1
ATOM 1148 N N . LEU A 1 145 ? 17.240 -4.790 -21.931 1.00 91.50 145 LEU A N 1
ATOM 1149 C CA . LEU A 1 145 ? 17.336 -4.757 -20.473 1.00 91.50 145 LEU A CA 1
ATOM 1150 C C . LEU A 1 145 ? 18.386 -3.738 -20.018 1.00 91.50 145 LEU A C 1
ATOM 1152 O O . LEU A 1 145 ? 18.045 -2.853 -19.240 1.00 91.50 145 LEU A O 1
ATOM 1156 N N . TYR A 1 146 ? 19.620 -3.813 -20.524 1.00 90.62 146 TYR A N 1
ATOM 1157 C CA . TYR A 1 146 ? 20.684 -2.882 -20.133 1.00 90.62 146 TYR A CA 1
ATOM 1158 C C . TYR A 1 146 ? 20.310 -1.430 -20.432 1.00 90.62 146 TYR A C 1
ATOM 1160 O O . TYR A 1 146 ? 20.380 -0.593 -19.537 1.00 90.62 146 TYR A O 1
ATOM 1168 N N . LYS A 1 147 ? 19.742 -1.152 -21.614 1.00 88.31 147 LYS A N 1
ATOM 1169 C CA . LYS A 1 147 ? 19.205 0.181 -21.933 1.00 88.31 147 LYS A CA 1
ATOM 1170 C C . LYS A 1 147 ? 18.138 0.648 -20.940 1.00 88.31 147 LYS A C 1
ATOM 1172 O O . LYS A 1 147 ? 18.106 1.829 -20.614 1.00 88.31 147 LYS A O 1
ATOM 1177 N N . SER A 1 148 ? 17.269 -0.248 -20.463 1.00 84.44 148 SER A N 1
ATOM 1178 C CA . SER A 1 148 ? 16.245 0.085 -19.459 1.00 84.44 148 SER A CA 1
ATOM 1179 C C . SER A 1 148 ? 16.803 0.309 -18.047 1.00 84.44 148 SER A C 1
ATOM 1181 O O . SER A 1 148 ? 16.154 0.970 -17.241 1.00 84.44 148 SER A O 1
ATOM 1183 N N . LEU A 1 149 ? 17.983 -0.242 -17.741 1.00 85.62 149 LEU A N 1
ATOM 1184 C CA . LEU A 1 149 ? 18.680 -0.051 -16.465 1.00 85.62 149 LEU A CA 1
ATOM 1185 C C . LEU A 1 149 ? 19.532 1.226 -16.475 1.00 85.62 149 LEU A C 1
ATOM 1187 O O . LEU A 1 149 ? 19.532 1.961 -15.494 1.00 85.62 149 LEU A O 1
ATOM 1191 N N . GLU A 1 150 ? 20.221 1.501 -17.586 1.00 83.19 150 GLU A N 1
ATOM 1192 C CA . GLU A 1 150 ? 21.049 2.700 -17.799 1.00 83.19 150 GLU A CA 1
ATOM 1193 C C . GLU A 1 150 ? 20.213 3.969 -17.956 1.00 83.19 150 GLU A C 1
ATOM 1195 O O . GLU A 1 150 ? 20.626 5.052 -17.549 1.00 83.19 150 GLU A O 1
ATOM 1200 N N . ARG A 1 151 ? 19.024 3.834 -18.549 1.00 69.50 151 ARG A N 1
ATOM 1201 C CA . ARG A 1 151 ? 18.024 4.894 -18.633 1.00 69.50 151 ARG A CA 1
ATOM 1202 C C . ARG A 1 151 ? 16.894 4.536 -17.675 1.00 69.50 151 ARG A C 1
ATOM 1204 O O . ARG A 1 151 ? 15.876 4.007 -18.137 1.00 69.50 151 ARG A O 1
ATOM 1211 N N . PRO A 1 152 ? 17.015 4.815 -16.358 1.00 59.22 152 PRO A N 1
ATOM 1212 C CA . PRO A 1 152 ? 15.809 4.911 -15.549 1.00 59.22 152 PRO A CA 1
ATOM 1213 C C . PRO A 1 152 ? 14.856 5.842 -16.296 1.00 59.22 152 PRO A C 1
ATOM 1215 O O . PRO A 1 152 ? 15.319 6.766 -16.965 1.00 59.22 152 PRO A O 1
ATOM 1218 N N . ILE A 1 153 ? 13.555 5.554 -16.254 1.00 57.91 153 ILE A N 1
ATOM 1219 C CA . ILE A 1 153 ? 12.501 6.300 -16.954 1.00 57.91 153 ILE A CA 1
ATOM 1220 C C . ILE A 1 153 ? 12.437 7.722 -16.371 1.00 57.91 153 ILE A C 1
ATOM 1222 O O . ILE A 1 153 ? 11.524 8.094 -15.645 1.00 57.91 153 ILE A O 1
ATOM 1226 N N . VAL A 1 154 ? 13.448 8.526 -16.655 1.00 52.09 154 VAL A N 1
ATOM 1227 C CA . VAL A 1 154 ? 13.350 9.956 -16.767 1.00 52.09 154 VAL A CA 1
ATOM 1228 C C . VAL A 1 154 ? 12.772 10.096 -18.156 1.00 52.09 154 VAL A C 1
ATOM 1230 O O . VAL A 1 154 ? 13.477 10.017 -19.161 1.00 52.09 154 VAL A O 1
ATOM 1233 N N . SER A 1 155 ? 11.449 10.191 -18.223 1.00 49.47 155 SER A N 1
ATOM 1234 C CA . SER A 1 155 ? 10.806 10.814 -19.366 1.00 49.47 155 SER A CA 1
ATOM 1235 C C . SER A 1 155 ? 11.392 12.221 -19.438 1.00 49.47 155 SER A C 1
ATOM 1237 O O . SER A 1 155 ? 10.925 13.133 -18.762 1.00 49.47 155 SER A O 1
ATOM 1239 N N . GLY A 1 156 ? 12.509 12.358 -20.151 1.00 50.56 156 GLY A N 1
ATOM 1240 C CA . GLY A 1 156 ? 13.144 13.623 -20.459 1.00 50.56 156 GLY A CA 1
ATOM 1241 C C . GLY A 1 156 ? 12.227 14.354 -21.417 1.00 50.56 156 GLY A C 1
ATOM 1242 O O . GLY A 1 156 ? 12.438 14.338 -22.619 1.00 50.56 156 GLY A O 1
ATOM 1243 N N . THR A 1 157 ? 11.168 14.940 -20.874 1.00 54.06 157 THR A N 1
ATOM 1244 C CA . THR A 1 157 ? 10.306 15.899 -21.568 1.00 54.06 157 THR A CA 1
ATOM 1245 C C . THR A 1 157 ? 10.948 17.289 -21.587 1.00 54.06 157 THR A C 1
ATOM 1247 O O . THR A 1 157 ? 10.313 18.253 -21.999 1.00 54.06 157 THR A O 1
ATOM 1250 N N . GLY A 1 158 ? 12.187 17.412 -21.098 1.00 62.81 158 GLY A N 1
ATOM 1251 C CA . GLY A 1 158 ? 12.956 18.641 -21.180 1.00 62.81 158 GLY A CA 1
ATOM 1252 C C . GLY A 1 158 ? 13.417 18.891 -22.619 1.00 62.81 158 GLY A C 1
ATOM 1253 O O . GLY A 1 158 ? 13.755 17.930 -23.317 1.00 62.81 158 GLY A O 1
ATOM 1254 N N . PRO A 1 159 ? 13.437 20.154 -23.074 1.00 71.06 159 PRO A N 1
ATOM 1255 C CA . PRO A 1 159 ? 14.081 20.502 -24.333 1.00 71.06 159 PRO A CA 1
ATOM 1256 C C . PRO A 1 159 ? 15.542 20.038 -24.306 1.00 71.06 159 PRO A C 1
ATOM 1258 O O . PRO A 1 159 ? 16.182 20.035 -23.251 1.00 71.06 159 PRO A O 1
ATOM 1261 N N . ALA A 1 160 ? 16.060 19.618 -25.462 1.00 71.62 160 ALA A N 1
ATOM 1262 C CA . ALA A 1 160 ? 17.474 19.289 -25.593 1.00 71.62 160 ALA A CA 1
ATOM 1263 C C . ALA A 1 160 ? 18.321 20.478 -25.090 1.00 71.62 160 ALA A C 1
ATOM 1265 O O . ALA A 1 160 ? 17.982 21.621 -25.413 1.00 71.62 160 ALA A O 1
ATOM 1266 N N . PRO A 1 161 ? 19.374 20.243 -24.285 1.00 74.69 161 PRO A N 1
ATOM 1267 C CA . PRO A 1 161 ? 20.208 21.324 -23.776 1.00 74.69 161 PRO A CA 1
ATOM 1268 C C . PRO A 1 161 ? 20.823 22.101 -24.940 1.00 74.69 161 PRO A C 1
ATOM 1270 O O . PRO A 1 161 ? 21.207 21.523 -25.960 1.00 74.69 161 PRO A O 1
ATOM 1273 N N . ASN A 1 162 ? 20.902 23.422 -24.790 1.00 85.06 162 ASN A N 1
ATOM 1274 C CA . ASN A 1 162 ? 21.484 24.293 -25.800 1.00 85.06 162 ASN A CA 1
ATOM 1275 C C . ASN A 1 162 ? 22.976 23.949 -26.000 1.00 85.06 162 ASN A C 1
ATOM 1277 O O . ASN A 1 162 ? 23.662 23.483 -25.082 1.00 85.06 162 ASN A O 1
ATOM 1281 N N . GLN A 1 163 ? 23.505 24.201 -27.198 1.00 83.25 163 GLN A N 1
ATOM 1282 C CA . GLN A 1 163 ? 24.919 23.993 -27.516 1.00 83.25 163 GLN A CA 1
ATOM 1283 C C . GLN A 1 163 ? 25.825 24.789 -26.566 1.00 83.25 163 GLN A C 1
ATOM 1285 O O . GLN A 1 163 ? 26.833 24.262 -26.102 1.00 83.25 163 GLN A O 1
ATOM 1290 N N . ALA A 1 164 ? 25.436 26.023 -26.228 1.00 85.69 164 ALA A N 1
ATOM 1291 C CA . ALA A 1 164 ? 26.167 26.863 -25.283 1.00 85.69 164 ALA A CA 1
ATOM 1292 C C . ALA A 1 164 ? 26.251 26.229 -23.883 1.00 85.69 164 ALA A C 1
ATOM 1294 O O . ALA A 1 164 ? 27.337 26.169 -23.312 1.00 85.69 164 ALA A O 1
ATOM 1295 N N . ASP A 1 165 ? 25.142 25.683 -23.376 1.00 82.88 165 ASP A N 1
ATOM 1296 C CA . ASP A 1 165 ? 25.083 25.046 -22.053 1.00 82.88 165 ASP A CA 1
ATOM 1297 C C . ASP A 1 165 ? 25.918 23.762 -22.017 1.00 82.88 165 ASP A C 1
ATOM 1299 O O . ASP A 1 165 ? 26.620 23.484 -21.046 1.00 82.88 165 ASP A O 1
ATOM 1303 N N . THR A 1 166 ? 25.896 23.004 -23.116 1.00 84.44 166 THR A N 1
ATOM 1304 C CA . THR A 1 166 ? 26.692 21.781 -23.270 1.00 84.44 166 THR A CA 1
ATOM 1305 C C . THR A 1 166 ? 28.185 22.104 -23.286 1.00 84.44 166 THR A C 1
ATOM 1307 O O . THR A 1 166 ? 28.971 21.462 -22.591 1.00 84.44 166 THR A O 1
ATOM 1310 N N . VAL A 1 167 ? 28.587 23.127 -24.047 1.00 85.38 167 VAL A N 1
ATOM 1311 C CA . VAL A 1 167 ? 29.981 23.582 -24.107 1.00 85.38 167 VAL A CA 1
ATOM 1312 C C . VAL A 1 167 ? 30.425 24.145 -22.761 1.00 85.38 167 VAL A C 1
ATOM 1314 O O . VAL A 1 167 ? 31.519 23.816 -22.317 1.00 85.38 167 VAL A O 1
ATOM 1317 N N . ALA A 1 168 ? 29.600 24.949 -22.088 1.00 86.94 168 ALA A N 1
ATOM 1318 C CA . ALA A 1 168 ? 29.918 25.505 -20.776 1.00 86.94 168 ALA A CA 1
ATOM 1319 C C . ALA A 1 168 ? 30.108 24.408 -19.719 1.00 86.94 168 ALA A C 1
ATOM 1321 O O . ALA A 1 168 ? 31.073 24.467 -18.961 1.00 86.94 168 ALA A O 1
ATOM 1322 N N . PHE A 1 169 ? 29.249 23.384 -19.717 1.00 85.12 169 PHE A N 1
ATOM 1323 C CA . PHE A 1 169 ? 29.363 22.229 -18.828 1.00 85.12 169 PHE A CA 1
ATOM 1324 C C . PHE A 1 169 ? 30.681 21.468 -19.031 1.00 85.12 169 PHE A C 1
ATOM 1326 O O . PHE A 1 169 ? 31.451 21.299 -18.087 1.00 85.12 169 PHE A O 1
ATOM 1333 N N . TRP A 1 170 ? 30.978 21.047 -20.267 1.00 87.94 170 TRP A N 1
ATOM 1334 C CA . TRP A 1 170 ? 32.215 20.310 -20.557 1.00 87.94 170 TRP A CA 1
ATOM 1335 C C . TRP A 1 170 ? 33.459 21.164 -20.349 1.00 87.94 170 TRP A C 1
ATOM 1337 O O . TRP A 1 170 ? 34.474 20.670 -19.863 1.00 87.94 170 TRP A O 1
ATOM 1347 N N . ARG A 1 171 ? 33.369 22.459 -20.668 1.00 85.56 171 ARG A N 1
ATOM 1348 C CA . ARG A 1 171 ? 34.437 23.412 -20.393 1.00 85.56 171 ARG A CA 1
ATOM 1349 C C . ARG A 1 171 ? 34.686 23.498 -18.898 1.00 85.56 171 ARG A C 1
ATOM 1351 O O . ARG A 1 171 ? 35.827 23.319 -18.531 1.00 85.56 171 ARG A O 1
ATOM 1358 N N . SER A 1 172 ? 33.665 23.670 -18.060 1.00 84.38 172 SER A N 1
ATOM 1359 C CA . SER A 1 172 ? 33.809 23.689 -16.595 1.00 84.38 172 SER A CA 1
ATOM 1360 C C . SER A 1 172 ? 34.494 22.428 -16.063 1.00 84.38 172 SER A C 1
ATOM 1362 O O . SER A 1 172 ? 35.384 22.534 -15.225 1.00 84.38 172 SER A O 1
ATOM 1364 N N . LEU A 1 173 ? 34.129 21.251 -16.581 1.00 80.44 173 LEU A N 1
ATOM 1365 C CA . LEU A 1 173 ? 34.696 19.977 -16.137 1.00 80.44 173 LEU A CA 1
ATOM 1366 C C . LEU A 1 173 ? 36.192 19.834 -16.468 1.00 80.44 173 LEU A C 1
ATOM 1368 O O . LEU A 1 173 ? 36.914 19.138 -15.760 1.00 80.44 173 LEU A O 1
ATOM 1372 N N . TRP A 1 174 ? 36.641 20.442 -17.568 1.00 77.75 174 TRP A N 1
ATOM 1373 C CA . TRP A 1 174 ? 38.010 20.309 -18.085 1.00 77.75 174 TRP A CA 1
ATOM 1374 C C . TRP A 1 174 ? 38.868 21.568 -17.919 1.00 77.75 174 TRP A C 1
ATOM 1376 O O . TRP A 1 174 ? 40.078 21.508 -18.117 1.00 77.75 174 TRP A O 1
ATOM 1386 N N . SER A 1 175 ? 38.269 22.713 -17.592 1.00 74.19 175 SER A N 1
ATOM 1387 C CA . SER A 1 175 ? 38.968 23.989 -17.427 1.00 74.19 175 SER A CA 1
ATOM 1388 C C . SER A 1 175 ? 39.498 24.196 -16.021 1.00 74.19 175 SER A C 1
ATOM 1390 O O . SER A 1 175 ? 40.393 25.015 -15.843 1.00 74.19 175 SER A O 1
ATOM 1392 N N . GLU A 1 176 ? 38.941 23.502 -15.028 1.00 71.81 176 GLU A N 1
ATOM 1393 C CA . GLU A 1 176 ? 39.489 23.520 -13.678 1.00 71.81 176 GLU A CA 1
ATOM 1394 C C . GLU A 1 176 ? 40.610 22.478 -13.577 1.00 71.81 176 GLU A C 1
ATOM 1396 O O . GLU A 1 176 ? 40.336 21.278 -13.665 1.00 71.81 176 GLU A O 1
ATOM 1401 N N . PRO A 1 177 ? 41.881 22.890 -13.411 1.00 69.50 177 PRO A N 1
ATOM 1402 C CA . PRO A 1 177 ? 42.950 21.949 -13.129 1.00 69.50 177 PRO A CA 1
ATOM 1403 C C . PRO A 1 177 ? 42.716 21.358 -11.736 1.00 69.50 177 PRO A C 1
ATOM 1405 O O . PRO A 1 177 ? 42.958 21.997 -10.712 1.00 69.50 177 PRO A O 1
ATOM 1408 N N . VAL A 1 178 ? 42.210 20.129 -11.695 1.00 70.88 178 VAL A N 1
ATOM 1409 C CA . VAL A 1 178 ? 42.083 19.370 -10.454 1.00 70.88 178 VAL A CA 1
ATOM 1410 C C . VAL A 1 178 ? 43.456 18.799 -10.117 1.00 70.88 178 VAL A C 1
ATOM 1412 O O . VAL A 1 178 ? 43.980 17.950 -10.835 1.00 70.88 178 VAL A O 1
ATOM 1415 N N . ASN A 1 179 ? 44.041 19.247 -9.006 1.00 67.31 179 ASN A N 1
ATOM 1416 C CA . ASN A 1 179 ? 45.217 18.591 -8.444 1.00 67.31 179 ASN A CA 1
ATOM 1417 C C . ASN A 1 179 ? 44.775 17.254 -7.842 1.00 67.31 179 ASN A C 1
ATOM 1419 O O . ASN A 1 179 ? 44.140 17.209 -6.786 1.00 67.31 179 ASN A O 1
ATOM 1423 N N . HIS A 1 180 ? 45.072 16.159 -8.535 1.00 66.00 180 HIS A N 1
ATOM 1424 C CA . HIS A 1 180 ? 44.879 14.822 -7.993 1.00 66.00 180 HIS A CA 1
ATOM 1425 C C . HIS A 1 180 ? 45.954 14.545 -6.939 1.00 66.00 180 HIS A C 1
ATOM 1427 O O . HIS A 1 180 ? 47.109 14.929 -7.104 1.00 66.00 180 HIS A O 1
ATOM 1433 N N . ASN A 1 181 ? 45.579 13.885 -5.842 1.00 71.19 181 ASN A N 1
ATOM 1434 C CA . ASN A 1 181 ? 46.553 13.466 -4.841 1.00 71.19 181 ASN A CA 1
ATOM 1435 C C . ASN A 1 181 ? 47.360 12.296 -5.428 1.00 71.19 181 ASN A C 1
ATOM 1437 O O . ASN A 1 181 ? 46.871 11.166 -5.488 1.00 71.19 181 ASN A O 1
ATOM 1441 N N . GLU A 1 182 ? 48.546 12.602 -5.948 1.00 72.12 182 GLU A N 1
ATOM 1442 C CA . GLU A 1 182 ? 49.490 11.645 -6.527 1.00 72.12 182 GLU A CA 1
ATOM 1443 C C . GLU A 1 182 ? 49.827 10.575 -5.475 1.00 72.12 182 GLU A C 1
ATOM 1445 O O . GLU A 1 182 ? 50.346 10.866 -4.398 1.00 72.12 182 GLU A O 1
ATOM 1450 N N . GLY A 1 183 ? 49.458 9.321 -5.746 1.00 74.94 183 GLY A N 1
ATOM 1451 C CA . GLY A 1 183 ? 49.793 8.209 -4.859 1.00 74.94 183 GLY A CA 1
ATOM 1452 C C . GLY A 1 183 ? 51.258 7.789 -5.036 1.00 74.94 183 GLY A C 1
ATOM 1453 O O . GLY A 1 183 ? 51.800 7.974 -6.119 1.00 74.94 183 GLY A O 1
ATOM 1454 N N . PRO A 1 184 ? 51.889 7.104 -4.060 1.00 73.31 184 PRO A N 1
ATOM 1455 C CA . PRO A 1 184 ? 53.310 6.711 -4.127 1.00 73.31 184 PRO A CA 1
ATOM 1456 C C . PRO A 1 184 ? 53.711 5.898 -5.374 1.00 73.31 184 PRO A C 1
ATOM 1458 O O . PRO A 1 184 ? 54.885 5.764 -5.705 1.00 73.31 184 PRO A O 1
ATOM 1461 N N . TRP A 1 185 ? 52.730 5.313 -6.064 1.00 80.69 185 TRP A N 1
ATOM 1462 C CA . TRP A 1 185 ? 52.916 4.537 -7.283 1.00 80.69 185 TRP A CA 1
ATOM 1463 C C . TRP A 1 185 ? 53.229 5.401 -8.516 1.00 80.69 185 TRP A C 1
ATOM 1465 O O . TRP A 1 185 ? 53.848 4.892 -9.449 1.00 80.69 185 TRP A O 1
ATOM 1475 N N . THR A 1 186 ? 52.850 6.684 -8.543 1.00 79.81 186 THR A N 1
ATOM 1476 C CA . THR A 1 186 ? 53.1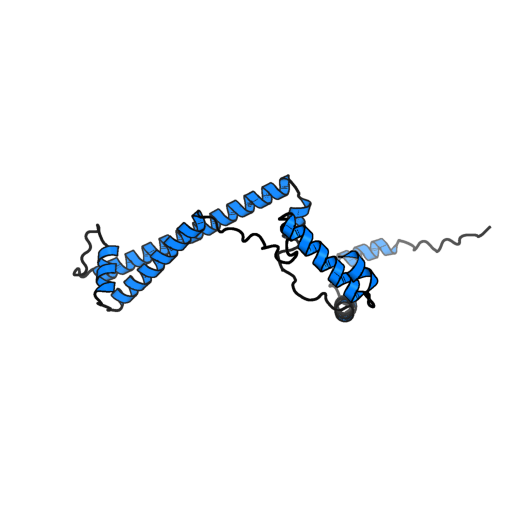10 7.553 -9.703 1.00 79.81 186 THR A CA 1
ATOM 1477 C C . THR A 1 186 ? 54.599 7.859 -9.842 1.00 79.81 186 THR A C 1
ATOM 1479 O O . THR A 1 186 ? 55.130 7.833 -10.950 1.00 79.81 186 THR A O 1
ATOM 1482 N N . GLU A 1 187 ? 55.319 7.979 -8.723 1.00 77.94 187 GLU A N 1
ATOM 1483 C CA . GLU A 1 187 ? 56.784 8.071 -8.697 1.00 77.94 187 GLU A CA 1
ATOM 1484 C C . GLU A 1 187 ? 57.465 6.805 -9.237 1.00 77.94 187 GLU A C 1
ATOM 1486 O O . GLU A 1 187 ? 58.499 6.878 -9.904 1.00 77.94 187 GLU A O 1
ATOM 1491 N N . VAL A 1 188 ? 56.891 5.627 -8.968 1.00 82.62 188 VAL A N 1
ATOM 1492 C CA . VAL A 1 188 ? 57.403 4.345 -9.480 1.00 82.62 188 VAL A CA 1
ATOM 1493 C C . VAL A 1 188 ? 57.252 4.285 -10.997 1.00 82.62 188 VAL A C 1
ATOM 1495 O O . VAL A 1 188 ? 58.203 3.921 -11.689 1.00 82.62 188 VAL A O 1
ATOM 1498 N N . VAL A 1 189 ? 56.092 4.691 -11.516 1.00 81.00 189 VAL A N 1
ATOM 1499 C CA . VAL A 1 189 ? 55.829 4.745 -12.959 1.00 81.00 189 VAL A CA 1
ATOM 1500 C C . VAL A 1 189 ? 56.713 5.795 -13.633 1.00 81.00 189 VAL A C 1
ATOM 1502 O O . VAL A 1 189 ? 57.338 5.497 -14.646 1.00 81.00 189 VAL A O 1
ATOM 1505 N N . ALA A 1 190 ? 56.866 6.983 -13.043 1.00 80.56 190 ALA A N 1
ATOM 1506 C CA . ALA A 1 190 ? 57.763 8.017 -13.559 1.00 80.56 190 ALA A CA 1
ATOM 1507 C C . ALA A 1 190 ? 59.215 7.519 -13.648 1.00 80.56 190 ALA A C 1
ATOM 1509 O O . ALA A 1 190 ? 59.887 7.733 -14.656 1.00 80.56 190 ALA A O 1
ATOM 1510 N N . ARG A 1 191 ? 59.685 6.778 -12.636 1.00 81.12 191 ARG A N 1
ATOM 1511 C CA . ARG A 1 191 ? 61.024 6.170 -12.624 1.00 81.12 191 ARG A CA 1
ATOM 1512 C C . ARG A 1 191 ? 61.188 5.087 -13.695 1.00 81.12 191 ARG A C 1
ATOM 1514 O O . ARG A 1 191 ? 62.253 4.991 -14.294 1.00 81.12 191 ARG A O 1
ATOM 1521 N N . GLN A 1 192 ? 60.145 4.300 -13.959 1.00 79.06 192 GLN A N 1
ATOM 1522 C CA . GLN A 1 192 ? 60.138 3.308 -15.042 1.00 79.06 192 GLN A CA 1
ATOM 1523 C C . GLN A 1 192 ? 60.130 3.969 -16.428 1.00 79.06 192 GLN A C 1
ATOM 1525 O O . GLN A 1 192 ? 60.809 3.500 -17.339 1.00 79.06 192 GLN A O 1
ATOM 1530 N N . CYS A 1 193 ? 59.410 5.080 -16.583 1.00 74.81 193 CYS A N 1
ATOM 1531 C CA . CYS A 1 193 ? 59.325 5.817 -17.841 1.00 74.81 193 CYS A CA 1
ATOM 1532 C C . CYS A 1 193 ? 60.544 6.713 -18.116 1.00 74.81 193 CYS A C 1
ATOM 1534 O O . CYS A 1 193 ? 60.806 7.013 -19.276 1.00 74.81 193 CYS A O 1
ATOM 1536 N N . ALA A 1 194 ? 61.323 7.095 -17.097 1.00 76.81 194 ALA A N 1
ATOM 1537 C CA . ALA A 1 194 ? 62.520 7.931 -17.248 1.00 76.81 194 ALA A CA 1
ATOM 1538 C C . ALA A 1 194 ? 63.609 7.307 -18.145 1.00 76.81 194 ALA A C 1
ATOM 1540 O O . ALA A 1 194 ? 64.432 8.028 -18.703 1.00 76.81 194 ALA A O 1
ATOM 1541 N N . GLY A 1 195 ? 63.613 5.977 -18.301 1.00 70.81 195 GLY A N 1
ATOM 1542 C CA . GLY A 1 195 ? 64.530 5.257 -19.193 1.00 70.81 195 GLY A CA 1
ATOM 1543 C C . GLY A 1 195 ? 64.036 5.102 -20.635 1.00 70.81 195 GLY A C 1
ATOM 1544 O O . GLY A 1 195 ? 64.756 4.553 -21.465 1.00 70.81 195 GLY A O 1
ATOM 1545 N N . ILE A 1 196 ? 62.816 5.546 -20.947 1.00 73.50 196 ILE A N 1
ATOM 1546 C CA . ILE A 1 196 ? 62.220 5.402 -22.276 1.00 73.50 196 ILE A CA 1
ATOM 1547 C C . ILE A 1 196 ? 62.528 6.674 -23.065 1.00 73.50 196 ILE A C 1
ATOM 1549 O O . ILE A 1 196 ? 61.911 7.718 -22.859 1.00 73.50 196 ILE A O 1
ATOM 1553 N N . THR A 1 197 ? 63.496 6.603 -23.978 1.00 70.19 197 THR A N 1
ATOM 1554 C CA . THR A 1 197 ? 63.765 7.704 -24.905 1.00 70.19 197 THR A CA 1
ATOM 1555 C C . THR A 1 197 ? 62.580 7.883 -25.859 1.00 70.19 197 THR A C 1
ATOM 1557 O O . THR A 1 197 ? 62.105 6.900 -26.440 1.00 70.19 197 THR A O 1
ATOM 1560 N N . PRO A 1 198 ? 62.080 9.117 -26.064 1.00 67.56 198 PRO A N 1
ATOM 1561 C CA . PRO A 1 198 ? 61.068 9.368 -27.077 1.00 67.56 198 PRO A CA 1
ATOM 1562 C C . PRO A 1 198 ? 61.650 8.985 -28.434 1.00 67.56 198 PRO A C 1
ATOM 1564 O O . PRO A 1 198 ? 62.723 9.460 -28.814 1.00 67.56 198 PRO A O 1
ATOM 1567 N N . HIS A 1 199 ? 60.964 8.111 -29.166 1.00 60.16 199 HIS A N 1
ATOM 1568 C CA . HIS A 1 199 ? 61.389 7.751 -30.511 1.00 60.16 199 HIS A CA 1
ATOM 1569 C C . HIS A 1 199 ? 61.332 9.023 -31.374 1.00 60.16 199 HIS A C 1
ATOM 1571 O O . HIS A 1 199 ? 60.253 9.571 -31.600 1.00 60.16 199 HIS A O 1
ATOM 1577 N N . GLY A 1 200 ? 62.499 9.528 -31.791 1.00 66.06 200 GLY A N 1
ATOM 1578 C CA . GLY A 1 200 ? 62.612 10.749 -32.591 1.00 66.06 200 GLY A CA 1
ATOM 1579 C C . GLY A 1 200 ? 61.803 10.665 -33.893 1.00 66.06 200 GLY A C 1
ATOM 1580 O O . GLY A 1 200 ? 61.550 9.556 -34.384 1.00 66.06 200 GLY A O 1
ATOM 1581 N N . PRO A 1 201 ? 61.371 11.810 -34.452 1.00 63.88 201 PRO A N 1
ATOM 1582 C CA . PRO A 1 201 ? 60.481 11.828 -35.604 1.00 63.88 201 PRO A CA 1
ATOM 1583 C C . PRO A 1 201 ? 61.139 11.114 -36.787 1.00 63.88 201 PRO A C 1
ATOM 1585 O O . PRO A 1 201 ? 62.261 11.428 -37.184 1.00 63.88 201 PRO A O 1
ATOM 1588 N N . ARG A 1 202 ? 60.435 10.125 -37.351 1.00 56.41 202 ARG A N 1
ATOM 1589 C CA . ARG A 1 202 ? 60.860 9.453 -38.581 1.00 56.41 202 ARG A CA 1
ATOM 1590 C C . ARG A 1 202 ? 60.781 10.466 -39.719 1.00 56.41 202 ARG A C 1
ATOM 1592 O O . ARG A 1 202 ? 59.690 10.779 -40.190 1.00 56.41 202 ARG A O 1
ATOM 1599 N N . HIS A 1 203 ? 61.928 10.973 -40.159 1.00 56.62 203 HIS A N 1
ATOM 1600 C CA . HIS A 1 203 ? 62.013 11.691 -41.423 1.00 56.62 203 HIS A CA 1
ATOM 1601 C C . HIS A 1 203 ? 61.688 10.706 -42.550 1.00 56.62 203 HIS A C 1
ATOM 1603 O O . HIS A 1 203 ? 62.468 9.807 -42.860 1.00 56.62 203 HIS A O 1
ATOM 1609 N N . HIS A 1 204 ? 60.499 10.848 -43.128 1.00 55.22 204 HIS A N 1
ATOM 1610 C CA . HIS A 1 204 ? 60.176 10.225 -44.400 1.00 55.22 204 HIS A CA 1
ATOM 1611 C C . HIS A 1 204 ? 61.010 10.920 -45.480 1.00 55.22 204 HIS A C 1
ATOM 1613 O O . HIS A 1 204 ? 60.746 12.071 -45.822 1.00 55.22 204 HIS A O 1
ATOM 1619 N N . ASN A 1 205 ? 62.028 10.229 -45.998 1.00 49.94 205 ASN A N 1
ATOM 1620 C CA . ASN A 1 205 ? 62.677 10.627 -47.241 1.00 49.94 205 ASN A CA 1
ATOM 1621 C C . ASN A 1 205 ? 61.650 10.478 -48.368 1.00 49.94 205 ASN A C 1
ATOM 1623 O O . ASN A 1 205 ? 61.225 9.364 -48.676 1.00 49.94 205 ASN A O 1
ATOM 1627 N N . ALA A 1 206 ? 61.232 11.606 -48.936 1.00 50.16 206 ALA A N 1
ATOM 1628 C CA . ALA A 1 206 ? 60.527 11.642 -50.205 1.00 50.16 206 ALA A CA 1
ATOM 1629 C C . ALA A 1 206 ? 61.551 11.360 -51.314 1.00 50.16 206 ALA A C 1
ATOM 1631 O O . ALA A 1 206 ? 62.483 12.142 -51.505 1.00 50.16 206 ALA A O 1
ATOM 1632 N N . GLY A 1 207 ? 61.401 10.208 -51.966 1.00 48.50 207 GLY A N 1
ATOM 1633 C CA . GLY A 1 207 ? 61.962 9.921 -53.284 1.00 48.50 207 GLY A CA 1
ATOM 1634 C C . GLY A 1 207 ? 60.885 10.095 -54.339 1.00 48.50 207 GLY A C 1
ATOM 1635 O O . GLY A 1 207 ? 59.705 9.853 -53.993 1.00 48.50 207 GLY A O 1
#

Sequence (207 aa):
MLVTYLEASQDLCETDSILFGAALGVCRIIGAKLSTAGRATGQSIAIPAWRIRIEERIAKARALIGRLICFRSGNTRPRIVRTVRMAFAGTNVSLSQPDIMQKLTERIDDLKQRIAAWGKRIRRYTERSTRFNQNRLFQSDQKRLYKSLERPIVSGTGPAPNQADTVAFWRSLWSEPVNHNEGPWTEVVARQCAGITPHGPRHHNAG

Foldseek 3Di:
DLVVLCVVDDDPVSNVVSVVVVVVVVCVVVVNDPDPPPDPVPPPPPDDPVLVVLVVLLVVLVVLLVLLVCVLVPDPPPVSVVSVCVLCVPHPDDPPDPCVSVVSVVSSVVSVVSSVVSVVVSVVVVVVVVVVVLVVCCVVPVPVSVVCVVDPPPVCPDDDDDPVVVCVVVCVVPVDPDDDPDDPVVVVVCVVCVPPDDDPDPPDDDD

Nearest PDB structures (foldseek):
  6zw4-assembly1_H  TM=2.330E-01  e=6.284E+00  Nostoc punctiforme
  6zw4-assembly1_T  TM=2.329E-01  e=6.284E+00  Nostoc punctiforme

Radius of gyration: 36.74 Å; Cα contacts (8 Å, |Δi|>4): 55; chains: 1; bounding box: 89×43×95 Å

Organism: Parnassi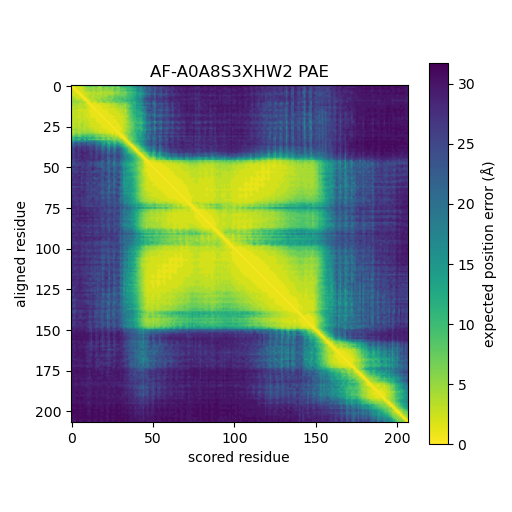us apollo (NCBI:txid110799)

Secondary structure (DSSP, 8-state):
-HHHHHHT--SHHHHHHHHHHHHHHHHHHHT-----TT-------PPPHHHHHHHHHHHHHHHHHHHHHHHHTT---HHHHHHHHHHTTTSS--TTSTTHHHHHHHHHHHHHHHHHHHHHHHHHHHHHHHHHHHHHHHHH-HHHHHHHHHS------SPPPPHHHHHHHHHHHHHS-------HHHHHHHHHHTT------------

Mean predicted aligned error: 17.95 Å

Solvent-accessible surface area (backbone atoms only — not comparable to full-atom values): 12686 Å² total; per-residue (Å²): 112,71,66,65,54,59,76,68,47,88,47,70,71,53,47,49,52,52,52,50,52,50,52,52,51,51,32,60,76,74,64,53,79,80,74,69,91,80,67,82,71,71,77,70,79,73,76,52,71,72,56,53,57,51,51,52,52,42,52,54,45,52,55,47,43,53,47,53,50,45,41,74,73,68,47,74,53,67,72,46,48,53,49,53,52,60,75,37,60,96,49,102,67,54,89,84,45,90,60,39,69,58,55,51,48,54,53,43,48,53,45,51,52,48,40,52,52,50,51,53,49,52,52,53,52,51,53,50,51,51,51,51,51,51,53,52,36,43,76,76,38,47,69,60,43,52,52,53,64,77,45,59,88,68,80,72,82,62,77,79,79,51,70,67,58,54,51,52,52,54,42,58,71,68,69,54,86,75,85,71,85,81,54,83,64,56,61,55,51,50,61,64,50,72,76,59,76,78,82,71,84,81,79,78,81,85,126

pLDDT: mean 83.41, std 13.9, range [46.28, 98.38]